Protein AF-A0A1F9N4N5-F1 (afdb_monomer)

Sequence (182 aa):
MRRTAIFFVIGTLPFFGCEGPTTDIVVPLGIINWYPSGGAICVPRETGVWLTFSEPVVVETLTESSANLSGGVDAVAVAREYDDETATLWLQPTDVLRFGTGYTITLSAGIAALSGGELTTSVTSEFQTLPQSGCALGLICRVDADCDPRICSVTGVCVEECAVPEDCPPGQVCLSDACVDG

pLDDT: mean 81.58, std 17.08, range [41.53, 98.5]

Radius of gyration: 31.76 Å; Cα contacts (8 Å, |Δi|>4): 354; chains: 1; bounding box: 64×22×129 Å

Structure (mmCIF, N/CA/C/O backbone):
data_AF-A0A1F9N4N5-F1
#
_entry.id   AF-A0A1F9N4N5-F1
#
loop_
_atom_site.group_PDB
_atom_site.id
_atom_site.type_symbol
_atom_site.label_atom_id
_atom_site.label_alt_id
_atom_site.label_comp_id
_atom_site.label_asym_id
_atom_site.label_entity_id
_atom_site.label_seq_id
_atom_site.pdbx_PDB_ins_code
_atom_site.Cartn_x
_atom_site.Cartn_y
_atom_site.Cartn_z
_atom_site.occupancy
_atom_site.B_iso_or_equiv
_atom_site.auth_seq_id
_atom_site.auth_comp_id
_atom_site.auth_asym_id
_atom_site.auth_atom_id
_atom_site.pdbx_PDB_model_num
ATOM 1 N N . MET A 1 1 ? 34.156 -11.760 -92.135 1.00 41.53 1 MET A N 1
ATOM 2 C CA . MET A 1 1 ? 34.784 -10.617 -91.439 1.00 41.53 1 MET A CA 1
ATOM 3 C C . MET A 1 1 ? 33.788 -9.999 -90.461 1.00 41.53 1 MET A C 1
ATOM 5 O O . MET A 1 1 ? 32.819 -9.403 -90.886 1.00 41.53 1 MET A O 1
ATOM 9 N N . ARG A 1 2 ? 34.043 -10.221 -89.164 1.00 42.41 2 ARG A N 1
ATOM 10 C CA . ARG A 1 2 ? 33.999 -9.242 -88.059 1.00 42.41 2 ARG A CA 1
ATOM 11 C C . ARG A 1 2 ? 32.691 -8.452 -87.783 1.00 42.41 2 ARG A C 1
ATOM 13 O O . ARG A 1 2 ? 32.471 -7.420 -88.390 1.00 42.41 2 ARG A O 1
ATOM 20 N N . ARG A 1 3 ? 31.961 -8.938 -86.756 1.00 42.72 3 ARG A N 1
ATOM 21 C CA . ARG A 1 3 ? 31.366 -8.255 -85.566 1.00 42.72 3 ARG A CA 1
ATOM 22 C C . ARG A 1 3 ? 30.531 -6.981 -85.828 1.00 42.72 3 ARG A C 1
ATOM 24 O O . ARG A 1 3 ? 30.988 -6.057 -86.475 1.00 42.72 3 ARG A O 1
ATOM 31 N N . THR A 1 4 ? 29.346 -6.821 -85.235 1.00 42.22 4 THR A N 1
ATOM 32 C CA . THR A 1 4 ? 29.244 -6.340 -83.841 1.00 42.22 4 THR A CA 1
ATOM 33 C C . THR A 1 4 ? 27.871 -6.676 -83.248 1.00 42.22 4 THR A C 1
ATOM 35 O O . THR A 1 4 ? 26.854 -6.174 -83.710 1.00 42.22 4 THR A O 1
ATOM 38 N N . ALA A 1 5 ? 27.854 -7.527 -82.220 1.00 53.34 5 ALA A N 1
ATOM 39 C CA . ALA A 1 5 ? 26.702 -7.729 -81.349 1.00 53.34 5 ALA A CA 1
ATOM 40 C C . ALA A 1 5 ? 26.735 -6.655 -80.252 1.00 53.34 5 ALA A C 1
ATOM 42 O O . ALA A 1 5 ? 27.742 -6.520 -79.554 1.00 53.34 5 ALA A O 1
ATOM 43 N N . ILE A 1 6 ? 25.658 -5.882 -80.134 1.00 56.84 6 ILE A N 1
ATOM 44 C CA . ILE A 1 6 ? 25.464 -4.884 -79.080 1.00 56.84 6 ILE A CA 1
ATOM 45 C C . ILE A 1 6 ? 25.026 -5.642 -77.823 1.00 56.84 6 ILE A C 1
ATOM 47 O O . ILE A 1 6 ? 23.894 -6.107 -77.731 1.00 56.84 6 ILE A O 1
ATOM 51 N N . PHE A 1 7 ? 25.949 -5.812 -76.878 1.00 45.12 7 PHE A N 1
ATOM 52 C CA . PHE A 1 7 ? 25.645 -6.305 -75.538 1.00 45.12 7 PHE A CA 1
ATOM 53 C C . PHE A 1 7 ? 25.102 -5.143 -74.701 1.00 45.12 7 PHE A C 1
ATOM 55 O O . PHE A 1 7 ? 25.841 -4.221 -74.357 1.00 45.12 7 PHE A O 1
ATOM 62 N N . PHE A 1 8 ? 23.813 -5.192 -74.368 1.00 48.62 8 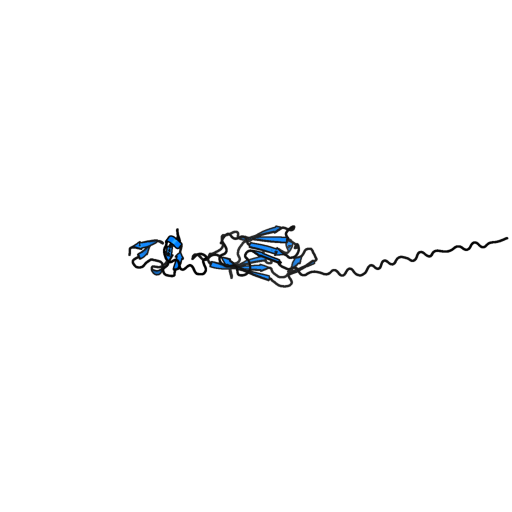PHE A N 1
ATOM 63 C CA . PHE A 1 8 ? 23.238 -4.377 -73.302 1.00 48.62 8 PHE A CA 1
ATOM 64 C C . PHE A 1 8 ? 23.740 -4.926 -71.963 1.00 48.62 8 PHE A C 1
ATOM 66 O O . PHE A 1 8 ? 23.284 -5.965 -71.491 1.00 48.62 8 PHE A O 1
ATOM 73 N N . VAL A 1 9 ? 24.713 -4.243 -71.363 1.00 52.03 9 VAL A N 1
ATOM 74 C CA . VAL A 1 9 ? 25.104 -4.480 -69.972 1.00 52.03 9 VAL A CA 1
ATOM 75 C C . VAL A 1 9 ? 24.050 -3.801 -69.100 1.00 52.03 9 VAL A C 1
ATOM 77 O O . VAL A 1 9 ? 24.081 -2.589 -68.904 1.00 52.03 9 VAL A O 1
ATOM 80 N N . ILE A 1 10 ? 23.073 -4.576 -68.625 1.00 59.28 10 ILE A N 1
ATOM 81 C CA . ILE A 1 10 ? 22.135 -4.135 -67.589 1.00 59.28 10 ILE A CA 1
ATOM 82 C C . ILE A 1 10 ? 22.942 -4.064 -66.291 1.00 59.28 10 ILE A C 1
ATOM 84 O O . ILE A 1 10 ? 23.237 -5.086 -65.674 1.00 59.28 10 ILE A O 1
ATOM 88 N N . GLY A 1 11 ? 23.377 -2.858 -65.928 1.00 52.97 11 GLY A N 1
ATOM 89 C CA . GLY A 1 11 ? 24.070 -2.603 -64.673 1.00 52.97 11 GLY A CA 1
ATOM 90 C C . GLY A 1 11 ? 23.144 -2.898 -63.498 1.00 52.97 11 GLY A C 1
ATOM 91 O O . GLY A 1 11 ? 22.139 -2.217 -63.306 1.00 52.97 11 GLY A O 1
ATOM 92 N N . THR A 1 12 ? 23.480 -3.914 -62.710 1.00 62.25 12 THR A N 1
ATOM 93 C CA . THR A 1 12 ? 22.871 -4.162 -61.404 1.00 62.25 12 THR A CA 1
ATOM 94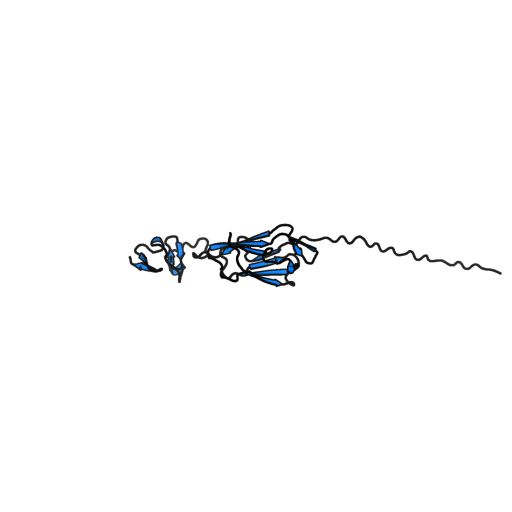 C C . THR A 1 12 ? 23.321 -3.056 -60.457 1.00 62.25 12 THR A C 1
ATOM 96 O O . THR A 1 12 ? 24.418 -3.114 -59.900 1.00 62.25 12 THR A O 1
ATOM 99 N N . LEU A 1 13 ? 22.498 -2.017 -60.317 1.00 57.94 13 LEU A N 1
ATOM 100 C CA . LEU A 1 13 ? 22.658 -1.039 -59.248 1.00 57.94 13 LEU A CA 1
ATOM 101 C C . LEU A 1 13 ? 22.563 -1.795 -57.913 1.00 57.94 13 LEU A C 1
ATOM 103 O O . LEU A 1 13 ? 21.585 -2.523 -57.717 1.00 57.94 13 LEU A O 1
ATOM 107 N N . PRO A 1 14 ? 23.548 -1.676 -57.006 1.00 57.88 14 PRO A N 1
ATOM 108 C CA . PRO A 1 14 ? 23.389 -2.202 -55.663 1.00 57.88 14 PRO A CA 1
ATOM 109 C C . PRO A 1 14 ? 22.196 -1.476 -55.044 1.00 57.88 14 PRO A C 1
ATOM 111 O O . PRO A 1 14 ? 22.194 -0.249 -54.935 1.00 57.88 14 PRO A O 1
ATOM 114 N N . PHE A 1 15 ? 21.156 -2.235 -54.699 1.00 56.62 15 PHE A N 1
ATOM 115 C CA . PHE A 1 15 ? 20.075 -1.753 -53.858 1.00 56.62 15 PHE A CA 1
ATOM 116 C C . PHE A 1 15 ? 20.701 -1.401 -52.508 1.00 56.62 15 PHE A C 1
ATOM 118 O O . PHE A 1 15 ? 20.850 -2.255 -51.640 1.00 56.62 15 PHE A O 1
ATOM 125 N N . PHE A 1 16 ? 21.124 -0.147 -52.354 1.00 62.03 16 PHE A N 1
ATOM 126 C CA . PHE A 1 16 ? 21.305 0.453 -51.045 1.00 62.03 16 PHE A CA 1
ATOM 127 C C . PHE A 1 16 ? 19.911 0.494 -50.428 1.00 62.03 16 PHE A C 1
ATOM 129 O O . PHE A 1 16 ? 19.121 1.398 -50.705 1.00 62.03 16 PHE A O 1
ATOM 136 N N . GLY A 1 17 ? 19.578 -0.558 -49.678 1.00 61.53 17 GLY A N 1
ATOM 137 C CA . GLY A 1 17 ? 18.446 -0.539 -48.773 1.00 61.53 17 GLY A CA 1
ATOM 138 C C . GLY A 1 17 ? 18.576 0.715 -47.923 1.00 61.53 17 GLY A C 1
ATOM 139 O O . GLY A 1 17 ? 19.618 0.965 -47.321 1.00 61.53 17 GLY A O 1
ATOM 140 N N . CYS A 1 18 ? 17.552 1.558 -47.948 1.00 62.78 18 CYS A N 1
ATOM 141 C CA . CYS A 1 18 ? 17.453 2.661 -47.015 1.00 62.78 18 CYS A CA 1
ATOM 142 C C . CYS A 1 18 ? 17.078 2.046 -45.660 1.00 62.78 18 CYS A C 1
ATOM 144 O O . CYS A 1 18 ? 15.907 1.991 -45.300 1.00 62.78 18 CYS A O 1
ATOM 146 N N . GLU A 1 19 ? 18.059 1.493 -44.949 1.00 64.81 19 GLU A N 1
ATOM 147 C CA . GLU A 1 19 ? 17.926 1.187 -43.527 1.00 64.81 19 GLU A CA 1
ATOM 148 C C . GLU A 1 19 ? 17.982 2.535 -42.806 1.00 64.81 19 GLU A C 1
ATOM 150 O O . GLU A 1 19 ? 19.046 3.059 -42.477 1.00 64.81 19 GLU A O 1
ATOM 155 N N . GLY A 1 20 ? 16.818 3.176 -42.684 1.00 67.12 20 GLY A N 1
ATOM 156 C CA . GLY A 1 20 ? 16.677 4.348 -41.831 1.00 67.12 20 GLY A CA 1
ATOM 157 C C . GLY A 1 20 ? 17.040 3.975 -40.389 1.00 67.12 20 GLY A C 1
ATOM 158 O O . GLY A 1 20 ? 16.810 2.831 -39.991 1.00 67.12 20 GLY A O 1
ATOM 159 N N . PRO A 1 21 ? 17.602 4.901 -39.594 1.00 67.44 21 PRO A N 1
ATOM 160 C CA . PRO A 1 21 ? 17.869 4.632 -38.190 1.00 67.44 21 PRO A CA 1
ATOM 161 C C . PRO A 1 21 ? 16.550 4.267 -37.501 1.00 67.44 21 PRO A C 1
ATOM 163 O O . PRO A 1 21 ? 15.622 5.076 -37.449 1.00 67.44 21 PRO A O 1
ATOM 166 N N . THR A 1 22 ? 16.449 3.041 -36.994 1.00 61.50 22 THR A N 1
ATOM 167 C CA . THR A 1 22 ? 15.396 2.656 -36.055 1.00 61.50 22 THR A CA 1
ATOM 168 C C . THR A 1 22 ? 15.706 3.357 -34.742 1.00 61.50 22 THR A C 1
ATOM 170 O O . THR A 1 22 ? 16.480 2.852 -33.932 1.00 61.50 22 THR A O 1
ATOM 173 N N . THR A 1 23 ? 15.192 4.574 -34.573 1.00 67.94 23 THR A N 1
ATOM 174 C CA . THR A 1 23 ? 15.270 5.273 -33.293 1.00 67.94 23 THR A CA 1
ATOM 175 C C . THR A 1 23 ? 14.500 4.446 -32.275 1.00 67.94 23 THR A C 1
ATOM 177 O O . THR A 1 23 ? 13.283 4.306 -32.386 1.00 67.94 23 THR A O 1
ATOM 180 N N . ASP A 1 24 ? 15.225 3.873 -31.324 1.00 75.25 24 ASP A N 1
ATOM 181 C CA . ASP A 1 24 ? 14.656 3.154 -30.196 1.00 75.25 24 ASP A CA 1
ATOM 182 C C . ASP A 1 24 ? 13.983 4.177 -29.272 1.00 75.25 24 ASP A C 1
ATOM 184 O O . ASP A 1 24 ? 14.650 4.981 -28.614 1.00 75.25 24 ASP A O 1
ATOM 188 N N . ILE A 1 25 ? 12.653 4.260 -29.339 1.00 82.75 25 ILE A N 1
ATOM 189 C CA . ILE A 1 25 ? 11.883 5.151 -28.473 1.00 82.75 25 ILE A CA 1
ATOM 190 C C . ILE A 1 25 ? 11.661 4.411 -27.163 1.00 82.75 25 ILE A C 1
ATOM 192 O O . ILE A 1 25 ? 10.768 3.575 -27.057 1.00 82.75 25 ILE A O 1
ATOM 196 N N . VAL A 1 26 ? 12.460 4.766 -26.162 1.00 87.31 26 VAL A N 1
ATOM 197 C CA . VAL A 1 26 ? 12.287 4.278 -24.796 1.00 87.31 26 VAL A CA 1
ATOM 198 C C . VAL A 1 26 ? 11.079 4.976 -24.171 1.00 87.31 26 VAL A C 1
ATOM 200 O O . VAL A 1 26 ? 11.081 6.195 -23.973 1.00 87.31 26 VAL A O 1
ATOM 203 N N . VAL A 1 27 ? 10.033 4.205 -23.881 1.00 91.44 27 VAL A N 1
ATOM 204 C CA . VAL A 1 27 ? 8.836 4.685 -23.182 1.00 91.44 27 VAL A CA 1
ATOM 205 C C . VAL A 1 27 ? 9.113 4.670 -21.673 1.00 91.44 27 VAL A C 1
ATOM 207 O O . VAL A 1 27 ? 9.640 3.682 -21.171 1.00 91.44 27 VAL A O 1
ATOM 210 N N . PRO A 1 28 ? 8.819 5.749 -20.922 1.00 93.56 28 PRO A N 1
ATOM 211 C CA . PRO A 1 28 ? 8.953 5.726 -19.469 1.00 93.56 28 PRO A CA 1
ATOM 212 C C . PRO A 1 28 ? 7.996 4.714 -18.839 1.00 93.56 28 PRO A C 1
ATOM 214 O O . PRO A 1 28 ? 6.815 4.679 -19.192 1.00 93.56 28 PRO A O 1
ATOM 217 N N . LEU A 1 29 ? 8.481 3.965 -17.849 1.00 97.50 29 LEU A N 1
ATOM 218 C CA . LEU A 1 29 ? 7.625 3.076 -17.076 1.00 97.50 29 LEU A CA 1
ATOM 219 C C . LEU A 1 29 ? 6.645 3.920 -16.257 1.00 97.50 29 LEU A C 1
ATOM 221 O O . LEU A 1 29 ? 7.022 4.915 -15.635 1.00 97.50 29 LEU A O 1
ATOM 225 N N . GLY A 1 30 ? 5.382 3.519 -16.250 1.00 97.06 30 GLY A N 1
ATOM 226 C CA . GLY A 1 30 ? 4.333 4.133 -15.453 1.00 97.06 30 GLY A CA 1
ATOM 227 C C . GLY A 1 30 ? 3.543 3.090 -14.683 1.00 97.06 30 GLY A C 1
ATOM 228 O O . GLY A 1 30 ? 3.727 1.887 -14.860 1.00 97.06 30 GLY A O 1
ATOM 229 N N . ILE A 1 31 ? 2.629 3.563 -13.838 1.00 97.75 31 ILE A N 1
ATOM 230 C CA . ILE A 1 31 ? 1.677 2.709 -13.127 1.00 97.75 31 ILE A CA 1
ATOM 231 C C . ILE A 1 31 ? 0.275 3.064 -13.598 1.00 97.75 31 ILE A C 1
ATOM 233 O O . ILE A 1 31 ? -0.103 4.236 -13.583 1.00 97.75 31 ILE A O 1
ATOM 237 N N . ILE A 1 32 ? -0.483 2.061 -14.030 1.00 96.62 32 ILE A N 1
ATOM 238 C CA . ILE A 1 32 ? -1.804 2.256 -14.640 1.00 96.62 32 ILE A CA 1
ATOM 239 C C . 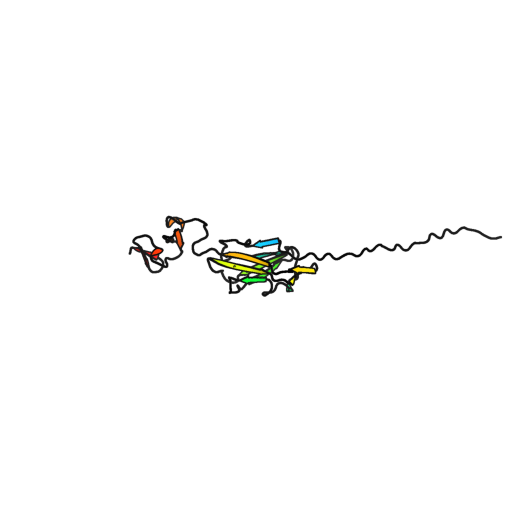ILE A 1 32 ? -2.949 1.967 -13.673 1.00 96.62 32 ILE A C 1
ATOM 241 O O . ILE A 1 32 ? -4.036 2.517 -13.841 1.00 96.62 32 ILE A O 1
ATOM 245 N N . ASN A 1 33 ? -2.721 1.130 -12.659 1.00 94.56 33 ASN A N 1
ATOM 246 C CA . ASN A 1 33 ? -3.730 0.818 -11.656 1.00 94.56 33 ASN A CA 1
ATOM 247 C C . ASN A 1 33 ? -3.103 0.421 -10.317 1.00 94.56 33 ASN A C 1
ATOM 249 O O . ASN A 1 33 ? -1.990 -0.099 -10.286 1.00 94.56 33 ASN A O 1
ATOM 253 N N . TRP A 1 34 ? -3.830 0.672 -9.230 1.00 95.88 34 TRP A N 1
ATOM 254 C CA . TRP A 1 34 ? -3.452 0.316 -7.865 1.00 95.88 34 TRP A CA 1
ATOM 255 C C . TRP A 1 34 ? -4.692 -0.132 -7.102 1.00 95.88 34 TRP A C 1
ATOM 257 O O . TRP A 1 34 ? -5.783 0.417 -7.276 1.00 95.88 34 TRP A O 1
ATOM 267 N N . TYR A 1 35 ? -4.490 -1.066 -6.187 1.00 93.50 35 TYR A N 1
ATOM 268 C CA . TYR A 1 35 ? -5.445 -1.428 -5.163 1.00 93.50 35 TYR A CA 1
ATOM 269 C C . TYR A 1 35 ? -4.729 -1.565 -3.811 1.00 93.50 35 TYR A C 1
ATOM 271 O O . TYR A 1 35 ? -3.707 -2.249 -3.737 1.00 93.50 35 TYR A O 1
ATOM 279 N N . PRO A 1 36 ? -5.264 -0.982 -2.728 1.00 95.38 36 PRO A N 1
ATOM 280 C CA . PRO A 1 36 ? -6.405 -0.067 -2.701 1.00 95.38 36 PRO A CA 1
ATOM 281 C C . PRO A 1 36 ? -6.186 1.183 -3.567 1.00 95.38 36 PRO A C 1
ATOM 283 O O . PRO A 1 36 ? -5.051 1.580 -3.835 1.00 95.38 36 PRO A O 1
ATOM 286 N N . SER A 1 37 ? -7.277 1.790 -4.040 1.00 90.25 37 SER A N 1
ATOM 287 C CA . SER A 1 37 ? -7.185 3.028 -4.819 1.00 90.25 37 SER A CA 1
ATOM 288 C C . SER A 1 37 ? -6.571 4.146 -3.974 1.00 90.25 37 SER A C 1
ATOM 290 O O . SER A 1 37 ? -6.829 4.214 -2.773 1.00 90.25 37 SER A O 1
ATOM 292 N N . GLY A 1 38 ? -5.819 5.058 -4.593 1.00 91.56 38 GLY A N 1
ATOM 293 C CA . GLY A 1 38 ? -5.225 6.190 -3.878 1.00 91.56 38 GLY A CA 1
ATOM 294 C C . GLY A 1 38 ? -6.270 7.019 -3.121 1.00 91.56 38 GLY A C 1
ATOM 295 O O . GLY A 1 38 ? -7.295 7.407 -3.680 1.00 91.56 38 GLY A O 1
ATOM 296 N N . GLY A 1 39 ? -6.015 7.262 -1.837 1.00 87.12 39 GLY A N 1
ATOM 297 C CA . GLY A 1 39 ? -6.920 7.935 -0.909 1.00 87.12 39 GLY A CA 1
ATOM 298 C C . GLY A 1 39 ? -8.084 7.073 -0.411 1.00 87.12 39 GLY A C 1
ATOM 299 O O . GLY A 1 39 ? -8.994 7.610 0.220 1.00 87.12 39 GLY A O 1
ATOM 300 N N . ALA A 1 40 ? -8.099 5.762 -0.689 1.00 83.69 40 ALA A N 1
ATOM 301 C CA . ALA A 1 40 ? -9.141 4.876 -0.182 1.00 83.69 40 ALA A CA 1
ATOM 302 C C . ALA A 1 40 ? -9.164 4.919 1.345 1.00 83.69 40 ALA A C 1
ATOM 304 O O . ALA A 1 40 ? -8.146 4.733 2.003 1.00 83.69 40 ALA A O 1
ATOM 305 N N . ILE A 1 41 ? -10.346 5.121 1.905 1.00 87.31 41 ILE A N 1
ATOM 306 C CA . ILE A 1 41 ? -10.591 4.946 3.331 1.00 87.31 41 ILE A CA 1
ATOM 307 C C . ILE A 1 41 ? -11.280 3.611 3.546 1.00 87.31 41 ILE A C 1
ATOM 309 O O . ILE A 1 41 ? -11.857 3.035 2.621 1.00 87.31 41 ILE A O 1
ATOM 313 N N . CYS A 1 42 ? -11.296 3.159 4.793 1.00 83.50 42 CYS A N 1
ATOM 314 C CA . CYS A 1 42 ? -12.129 2.035 5.180 1.00 83.50 42 CYS A CA 1
ATOM 315 C C . CYS A 1 42 ? -11.778 0.702 4.535 1.00 83.50 42 CYS A C 1
ATOM 317 O O . CYS A 1 42 ? -12.621 -0.174 4.341 1.00 83.50 42 CYS A O 1
ATOM 319 N N . VAL A 1 43 ? -10.492 0.541 4.260 1.00 86.81 43 VAL A N 1
ATOM 320 C CA . VAL A 1 43 ? -9.959 -0.670 3.667 1.00 86.81 43 VAL A CA 1
ATOM 321 C C . VAL A 1 43 ? -9.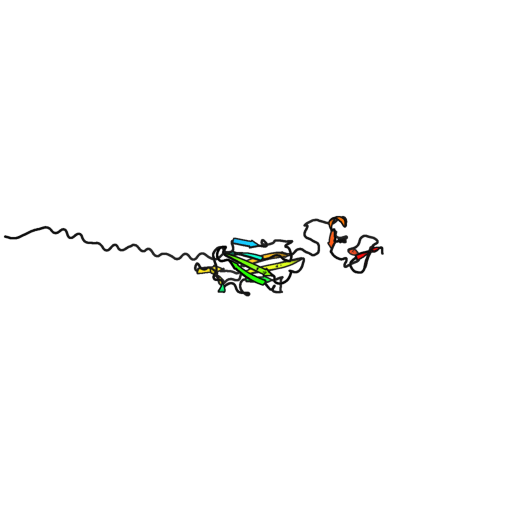880 -1.786 4.721 1.00 86.81 43 VAL A C 1
ATOM 323 O O . VAL A 1 43 ? -9.425 -1.522 5.840 1.00 86.81 43 VAL A O 1
ATOM 326 N N . PRO A 1 44 ? -10.288 -3.032 4.405 1.00 87.12 44 PRO A N 1
ATOM 327 C CA . PRO A 1 44 ? -10.102 -4.187 5.281 1.00 87.12 44 PRO A CA 1
ATOM 328 C C . PRO A 1 44 ? -8.654 -4.349 5.758 1.00 87.12 44 PRO A C 1
ATOM 330 O O . PRO A 1 44 ? -7.707 -4.114 5.013 1.00 87.12 44 PRO A O 1
ATOM 333 N N . ARG A 1 45 ? -8.459 -4.797 6.999 1.00 93.75 45 ARG A N 1
ATOM 334 C CA . ARG A 1 45 ? -7.115 -4.962 7.584 1.00 93.75 45 ARG A CA 1
ATOM 335 C C . ARG A 1 45 ? -6.322 -6.133 7.000 1.00 93.75 45 ARG A C 1
ATOM 337 O O . ARG A 1 45 ? -5.103 -6.142 7.095 1.00 93.75 45 ARG A O 1
ATOM 344 N N . GLU A 1 46 ? -7.015 -7.103 6.414 1.00 90.94 46 GLU A N 1
ATOM 345 C CA . GLU A 1 46 ? -6.421 -8.249 5.712 1.00 90.94 46 GLU A CA 1
ATOM 346 C C . GLU A 1 46 ? -6.238 -7.973 4.213 1.00 90.94 46 GLU A C 1
ATOM 348 O O . GLU A 1 46 ? -5.993 -8.890 3.432 1.00 90.94 46 GLU A O 1
ATOM 353 N N . THR A 1 47 ? -6.392 -6.713 3.786 1.00 85.31 47 THR A N 1
ATOM 354 C CA . THR A 1 47 ? -6.263 -6.354 2.375 1.00 85.31 47 THR A CA 1
ATOM 355 C C . THR A 1 47 ? -4.886 -6.739 1.841 1.00 85.31 47 THR A C 1
ATOM 357 O O . THR A 1 47 ? -3.852 -6.388 2.410 1.00 85.31 47 THR A O 1
ATOM 360 N N . GLY A 1 48 ? -4.882 -7.417 0.698 1.00 90.31 48 GLY A N 1
ATOM 361 C CA . GLY A 1 48 ? -3.723 -7.420 -0.180 1.00 90.31 48 GLY A CA 1
ATOM 362 C C . GLY A 1 48 ? -3.592 -6.061 -0.863 1.00 90.31 48 GLY A C 1
ATOM 363 O O . GLY A 1 48 ? -4.593 -5.370 -1.094 1.00 90.31 48 GLY A O 1
ATOM 364 N N . VAL A 1 49 ? -2.359 -5.684 -1.180 1.00 97.38 49 VAL A N 1
ATOM 365 C CA . VAL A 1 49 ? -2.044 -4.541 -2.034 1.00 97.38 49 VAL A CA 1
ATOM 366 C C . VAL A 1 49 ? -1.578 -5.077 -3.380 1.00 97.38 49 VAL A C 1
ATOM 368 O O . VAL A 1 49 ? -0.806 -6.032 -3.429 1.00 97.38 49 VAL A O 1
ATOM 371 N N . TRP A 1 50 ? -2.007 -4.460 -4.473 1.00 97.56 50 TRP A N 1
ATOM 372 C CA . TRP A 1 50 ? -1.451 -4.747 -5.789 1.00 97.56 50 TRP A CA 1
ATOM 373 C C . TRP A 1 50 ? -1.434 -3.515 -6.680 1.00 97.56 50 TRP A C 1
ATOM 375 O O . TRP A 1 50 ? -2.149 -2.539 -6.450 1.00 97.56 50 TRP A O 1
ATOM 385 N N . LEU A 1 51 ? -0.593 -3.553 -7.703 1.00 98.25 51 LEU A N 1
ATOM 386 C CA . LEU A 1 51 ? -0.484 -2.502 -8.704 1.00 98.25 51 LEU A CA 1
ATOM 387 C C . LEU A 1 51 ? -0.070 -3.079 -10.048 1.00 98.25 51 LEU A C 1
ATOM 389 O O . LEU A 1 51 ? 0.601 -4.107 -10.108 1.00 98.25 51 LEU A O 1
ATOM 393 N N . THR A 1 52 ? -0.445 -2.387 -11.115 1.00 98.19 52 THR A N 1
ATOM 394 C CA . THR A 1 52 ? -0.153 -2.795 -12.487 1.00 98.19 52 THR A CA 1
ATOM 395 C C . THR A 1 52 ? 0.724 -1.750 -13.153 1.00 98.19 52 THR A C 1
ATOM 397 O O . THR A 1 52 ? 0.360 -0.570 -13.222 1.00 98.19 52 THR A O 1
ATOM 400 N N . PHE A 1 53 ? 1.877 -2.1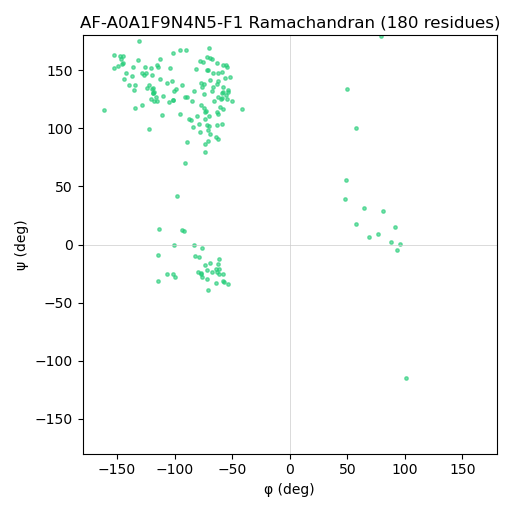85 -13.648 1.00 98.38 53 PHE A N 1
ATOM 401 C CA . PHE A 1 53 ? 2.781 -1.353 -14.433 1.00 98.38 53 PHE A CA 1
ATOM 402 C C . PHE A 1 53 ? 2.246 -1.162 -15.860 1.00 98.38 53 PHE A C 1
ATOM 404 O O . PHE A 1 53 ? 1.460 -1.964 -16.358 1.00 98.38 53 PHE A O 1
ATOM 411 N N . SER A 1 54 ? 2.664 -0.094 -16.541 1.00 97.75 54 SER A N 1
ATOM 412 C CA . SER A 1 54 ? 2.313 0.135 -17.951 1.00 97.75 54 SER A CA 1
ATOM 413 C C . SER A 1 54 ? 2.949 -0.884 -18.897 1.00 97.75 54 SER A C 1
ATOM 415 O O . SER A 1 54 ? 2.452 -1.078 -20.004 1.00 97.75 54 SER A O 1
ATOM 417 N N . GLU A 1 55 ? 4.051 -1.500 -18.469 1.00 96.12 55 GLU A N 1
ATOM 418 C CA . GLU A 1 55 ? 4.851 -2.466 -19.216 1.00 96.12 55 GLU A CA 1
ATOM 419 C C . GLU A 1 55 ? 5.432 -3.515 -18.249 1.00 96.12 55 GLU A C 1
ATOM 421 O O . GLU A 1 55 ? 5.610 -3.212 -17.064 1.00 96.12 55 GLU A O 1
ATOM 426 N N . PRO A 1 56 ? 5.758 -4.731 -18.725 1.00 97.31 56 PRO A N 1
ATOM 427 C CA . PRO A 1 56 ? 6.476 -5.724 -17.930 1.00 97.31 56 PRO A CA 1
ATOM 428 C C . PRO A 1 56 ? 7.818 -5.194 -17.405 1.00 97.31 56 PRO A C 1
ATOM 430 O O . PRO A 1 56 ? 8.527 -4.471 -18.113 1.00 97.31 56 PRO A O 1
ATOM 433 N N . VAL A 1 57 ? 8.190 -5.575 -16.182 1.00 97.88 57 VAL A N 1
ATOM 434 C CA . VAL A 1 57 ? 9.372 -5.043 -15.481 1.00 97.88 57 VAL A CA 1
ATOM 435 C C . VAL A 1 57 ? 10.468 -6.085 -15.289 1.00 97.88 57 VAL A C 1
ATOM 437 O O . VAL A 1 57 ? 10.231 -7.288 -15.323 1.00 97.88 57 VAL A O 1
ATOM 440 N N . VAL A 1 58 ? 11.691 -5.610 -15.063 1.00 98.00 58 VAL A N 1
ATOM 441 C CA . VAL A 1 58 ? 12.824 -6.437 -14.641 1.00 98.00 58 VAL A CA 1
ATOM 442 C C . VAL A 1 58 ? 12.610 -6.816 -13.173 1.00 98.00 58 VAL A C 1
ATOM 444 O O . VAL A 1 58 ? 12.744 -5.965 -12.288 1.00 98.00 58 VAL A O 1
ATOM 447 N N . VAL A 1 59 ? 12.276 -8.078 -12.900 1.00 96.94 59 VAL A N 1
ATOM 448 C CA . VAL A 1 59 ? 11.881 -8.565 -11.561 1.00 96.94 59 VAL A CA 1
ATOM 449 C C . VAL A 1 59 ? 12.955 -8.307 -10.501 1.00 96.94 59 VAL A C 1
ATOM 451 O O . VAL A 1 59 ? 12.637 -7.992 -9.356 1.00 96.94 59 VAL A O 1
ATOM 454 N N . GLU A 1 60 ? 14.233 -8.339 -10.873 1.00 96.94 60 GLU A N 1
ATOM 455 C CA . GLU A 1 60 ? 15.363 -8.052 -9.983 1.00 96.94 60 GLU A CA 1
ATOM 456 C C . GLU A 1 60 ? 15.371 -6.607 -9.465 1.00 96.94 60 GLU A C 1
ATOM 458 O O . GLU A 1 60 ? 15.976 -6.325 -8.429 1.00 96.94 60 GLU A O 1
ATOM 463 N N . THR A 1 61 ? 14.690 -5.689 -10.158 1.00 97.19 61 THR A N 1
ATOM 464 C CA . THR A 1 61 ? 14.517 -4.304 -9.699 1.00 97.19 61 THR A CA 1
ATOM 465 C C . THR A 1 61 ? 13.379 -4.150 -8.692 1.00 97.19 61 THR A C 1
ATOM 467 O O . THR A 1 61 ? 13.294 -3.105 -8.057 1.00 97.19 61 THR A O 1
ATOM 470 N N . LEU A 1 62 ? 12.551 -5.183 -8.475 1.00 97.31 62 LEU A N 1
ATOM 471 C CA . LEU A 1 62 ? 11.456 -5.204 -7.499 1.00 97.31 62 LEU A CA 1
ATOM 472 C C . LEU A 1 62 ? 11.914 -5.745 -6.135 1.00 97.31 62 LEU A C 1
ATOM 474 O O . LEU A 1 62 ? 11.485 -6.798 -5.666 1.00 97.31 62 LEU A O 1
ATOM 478 N N . THR A 1 63 ? 12.728 -4.967 -5.437 1.00 96.38 63 THR A N 1
ATOM 479 C CA . THR A 1 63 ? 13.271 -5.250 -4.095 1.00 96.38 63 THR A CA 1
ATOM 480 C C . THR A 1 63 ? 12.459 -4.627 -2.947 1.00 96.38 63 THR A C 1
ATOM 482 O O . THR A 1 63 ? 11.652 -3.718 -3.151 1.00 96.38 63 THR A O 1
ATOM 485 N N . GLU A 1 64 ? 12.712 -5.042 -1.701 1.00 94.25 64 GLU A N 1
ATOM 486 C CA . GLU A 1 64 ? 12.115 -4.419 -0.501 1.00 94.25 64 GLU A CA 1
ATOM 487 C C . GLU A 1 64 ? 12.327 -2.902 -0.428 1.00 94.25 64 GLU A C 1
ATOM 489 O O . GLU A 1 64 ? 11.447 -2.174 0.016 1.00 94.25 64 GLU A O 1
ATOM 494 N N . SER A 1 65 ? 13.465 -2.399 -0.908 1.00 94.56 65 SER A N 1
ATOM 495 C CA . SER A 1 65 ? 13.750 -0.963 -0.914 1.00 94.56 65 SER A CA 1
ATOM 496 C C . SER A 1 65 ? 13.025 -0.197 -2.022 1.00 94.56 65 SER A C 1
ATOM 498 O O . SER A 1 65 ? 12.812 1.005 -1.877 1.00 94.56 65 SER A O 1
ATOM 500 N N . SER A 1 66 ? 12.660 -0.863 -3.118 1.00 96.75 66 SER A N 1
ATOM 501 C CA . SER A 1 66 ? 12.091 -0.219 -4.308 1.00 96.75 66 SER A CA 1
ATOM 502 C C . SER A 1 66 ? 10.579 -0.305 -4.394 1.00 96.75 66 SER A C 1
ATOM 504 O O . SER A 1 66 ? 9.977 0.600 -4.947 1.00 96.75 66 SER A O 1
ATOM 506 N N . ALA A 1 67 ? 9.948 -1.323 -3.814 1.00 97.38 67 ALA A N 1
ATOM 507 C CA . ALA A 1 67 ? 8.505 -1.335 -3.597 1.00 97.38 67 ALA A CA 1
ATOM 508 C C . ALA A 1 67 ? 8.239 -1.658 -2.132 1.00 97.38 67 ALA A C 1
ATOM 510 O O . ALA A 1 67 ? 8.668 -2.700 -1.661 1.00 97.38 67 ALA A O 1
ATOM 511 N N . ASN A 1 68 ? 7.580 -0.797 -1.374 1.00 96.38 68 ASN A N 1
ATOM 512 C CA . ASN A 1 68 ? 7.331 -1.061 0.043 1.00 96.38 68 ASN A CA 1
ATOM 513 C C . ASN A 1 68 ? 5.985 -0.517 0.498 1.00 96.38 68 ASN A C 1
ATOM 515 O O . ASN A 1 68 ? 5.384 0.328 -0.162 1.00 96.38 68 ASN A O 1
ATOM 519 N N . LEU A 1 69 ? 5.534 -1.036 1.635 1.00 98.00 69 LEU A N 1
ATOM 520 C CA . LEU A 1 69 ? 4.359 -0.584 2.357 1.00 98.00 69 LEU A CA 1
ATOM 521 C C . LEU A 1 69 ? 4.813 -0.089 3.733 1.00 98.00 69 LEU A C 1
ATOM 523 O O . LEU A 1 69 ? 5.541 -0.796 4.432 1.00 98.00 69 LEU A O 1
ATOM 527 N N . SER A 1 70 ? 4.384 1.100 4.143 1.00 97.38 70 SER A N 1
ATOM 528 C CA . SER A 1 70 ? 4.638 1.635 5.484 1.00 97.38 70 SER A CA 1
ATOM 529 C C . SER A 1 70 ? 3.344 2.096 6.140 1.00 97.38 70 SER A C 1
ATOM 531 O O . SER A 1 70 ? 2.428 2.554 5.466 1.00 97.38 70 SER A O 1
ATOM 533 N N . GLY A 1 71 ? 3.256 1.979 7.464 1.00 95.38 71 GLY A N 1
ATOM 534 C CA . GLY A 1 71 ? 2.162 2.528 8.272 1.00 95.38 71 GLY A CA 1
ATOM 535 C C . GLY A 1 71 ? 2.541 3.868 8.902 1.00 95.38 71 GLY A C 1
ATOM 536 O O . GLY A 1 71 ? 2.322 4.052 10.101 1.00 95.38 71 GLY A O 1
ATOM 537 N N . GLY A 1 72 ? 3.217 4.743 8.149 1.00 88.62 72 GLY A N 1
ATOM 538 C CA . GLY A 1 72 ? 3.892 5.939 8.659 1.00 88.62 72 GLY A CA 1
ATOM 539 C C . GLY A 1 72 ? 5.402 5.720 8.785 1.00 88.62 72 GLY A C 1
ATOM 540 O O . GLY A 1 72 ? 6.084 5.542 7.781 1.00 88.62 72 GLY A O 1
ATOM 541 N N . VAL A 1 73 ? 5.931 5.745 10.013 1.00 83.94 73 VAL A N 1
ATOM 542 C CA . VAL A 1 73 ? 7.370 5.520 10.277 1.00 83.94 73 VAL A CA 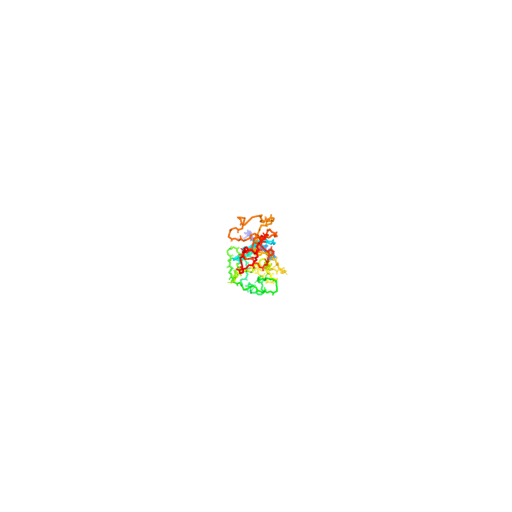1
ATOM 543 C C . VAL A 1 73 ? 7.767 4.042 10.267 1.00 83.94 73 VAL A C 1
ATOM 545 O O . VAL A 1 73 ? 8.927 3.724 10.016 1.00 83.94 73 VAL A O 1
ATOM 548 N N . ASP A 1 74 ? 6.810 3.147 10.518 1.00 92.69 74 ASP A N 1
ATOM 549 C CA . ASP A 1 74 ? 7.046 1.707 10.594 1.00 92.69 74 ASP A CA 1
ATOM 550 C C . ASP A 1 74 ? 6.888 1.069 9.210 1.00 92.69 74 ASP A C 1
ATOM 552 O O . ASP A 1 74 ? 5.844 1.216 8.562 1.00 92.69 74 ASP A O 1
ATOM 556 N N . ALA A 1 75 ? 7.902 0.322 8.772 1.00 95.06 75 ALA A N 1
ATOM 557 C CA . ALA A 1 75 ? 7.788 -0.536 7.599 1.00 95.06 75 ALA A CA 1
ATOM 558 C C . ALA A 1 75 ? 6.851 -1.718 7.891 1.00 95.06 75 ALA A C 1
ATOM 560 O O . ALA A 1 75 ? 6.870 -2.288 8.983 1.00 95.06 75 ALA A O 1
ATOM 561 N N . VAL A 1 76 ? 6.046 -2.099 6.902 1.00 97.31 76 VAL A N 1
ATOM 562 C CA . VAL A 1 76 ? 5.183 -3.281 6.952 1.00 97.31 76 VAL A CA 1
ATOM 563 C C . VAL A 1 76 ? 5.849 -4.391 6.155 1.00 97.31 76 VAL A C 1
ATOM 565 O O . VAL A 1 76 ? 6.161 -4.214 4.977 1.00 97.31 76 VAL A O 1
ATOM 568 N N . ALA A 1 77 ? 6.055 -5.543 6.789 1.00 96.62 77 ALA A N 1
ATOM 569 C CA . ALA A 1 77 ? 6.544 -6.725 6.098 1.00 96.62 77 ALA A CA 1
ATOM 570 C C . ALA A 1 77 ? 5.483 -7.240 5.112 1.00 96.62 77 ALA A C 1
ATOM 572 O O . ALA A 1 77 ? 4.305 -7.376 5.455 1.00 96.62 77 ALA A O 1
ATOM 573 N N . VAL A 1 78 ? 5.907 -7.516 3.878 1.00 97.50 78 VAL A N 1
ATOM 574 C CA . VAL A 1 78 ? 5.034 -7.988 2.800 1.00 97.50 78 VAL A CA 1
ATOM 575 C C . VAL A 1 78 ? 5.673 -9.164 2.068 1.00 97.50 78 VAL A C 1
ATOM 577 O O . VAL A 1 78 ? 6.860 -9.133 1.744 1.00 97.50 78 VAL A O 1
ATOM 580 N N . ALA A 1 79 ? 4.879 -10.188 1.771 1.00 96.62 79 ALA A N 1
ATOM 581 C CA . ALA A 1 79 ? 5.216 -11.181 0.764 1.00 96.62 79 ALA A CA 1
ATOM 582 C C . ALA A 1 79 ? 4.973 -10.582 -0.625 1.00 96.62 79 ALA A C 1
ATOM 584 O O . ALA A 1 79 ? 3.993 -9.863 -0.837 1.00 96.62 79 ALA A O 1
ATOM 585 N N . ARG A 1 80 ? 5.879 -10.857 -1.562 1.00 96.56 80 ARG A N 1
ATOM 586 C CA . ARG A 1 80 ? 5.875 -10.251 -2.890 1.00 96.56 80 ARG A CA 1
ATOM 587 C C . ARG A 1 80 ? 5.739 -11.298 -3.971 1.00 96.56 80 ARG A C 1
ATOM 589 O O . ARG A 1 80 ? 6.477 -12.279 -3.968 1.00 96.56 80 ARG A O 1
ATOM 596 N N . GLU A 1 81 ? 4.854 -11.028 -4.914 1.00 97.50 81 GLU A N 1
ATOM 597 C CA . GLU A 1 81 ? 4.636 -11.867 -6.083 1.00 97.50 81 GLU A CA 1
ATOM 598 C C . GLU A 1 81 ? 4.431 -10.977 -7.307 1.00 97.50 81 GLU A C 1
ATOM 600 O O . GLU A 1 81 ? 3.764 -9.947 -7.223 1.00 97.50 81 GLU A O 1
ATOM 605 N N . TYR A 1 82 ? 5.049 -11.338 -8.427 1.00 98.31 82 TYR A N 1
ATOM 606 C CA . TYR A 1 82 ? 4.934 -10.601 -9.679 1.00 98.31 82 TYR A CA 1
ATOM 607 C C . TYR A 1 82 ? 4.440 -11.529 -10.781 1.00 98.31 82 TYR A C 1
ATOM 609 O O . TYR A 1 82 ? 4.934 -12.648 -10.913 1.00 98.31 82 TYR A O 1
ATOM 617 N N . ASP A 1 83 ? 3.473 -11.046 -11.553 1.00 97.75 83 ASP A N 1
ATOM 618 C CA . ASP A 1 83 ? 2.932 -11.716 -12.728 1.00 97.75 83 ASP A CA 1
ATOM 619 C C . ASP A 1 83 ? 3.348 -10.948 -13.990 1.00 97.75 83 ASP A C 1
ATOM 621 O O . ASP A 1 83 ? 2.887 -9.827 -14.233 1.00 97.75 83 ASP A O 1
ATOM 625 N N . ASP A 1 84 ? 4.216 -11.573 -14.789 1.00 95.00 84 ASP A N 1
ATOM 626 C CA . ASP A 1 84 ? 4.742 -11.031 -16.045 1.00 95.00 84 ASP A CA 1
ATOM 627 C C . ASP A 1 84 ? 3.647 -10.835 -17.109 1.00 95.00 84 ASP A C 1
ATOM 629 O O . ASP A 1 84 ? 3.739 -9.910 -17.919 1.00 95.00 84 ASP A O 1
ATOM 633 N N . GLU A 1 85 ? 2.613 -11.689 -17.134 1.00 95.06 85 GLU A N 1
ATOM 634 C CA . GLU A 1 85 ? 1.57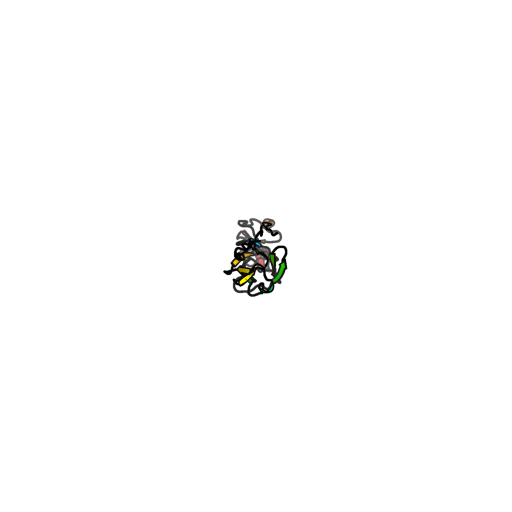0 -11.658 -18.172 1.00 95.06 85 GLU A CA 1
ATOM 635 C C . GLU A 1 85 ? 0.672 -10.431 -18.005 1.00 95.06 85 GLU A C 1
ATOM 637 O O . GLU A 1 85 ? 0.289 -9.778 -18.980 1.00 95.06 85 GLU A O 1
ATOM 642 N N . THR A 1 86 ? 0.370 -10.093 -16.754 1.00 97.06 86 THR A N 1
ATOM 643 C CA . THR A 1 86 ? -0.477 -8.949 -16.406 1.00 97.06 86 THR A CA 1
ATOM 644 C C . THR A 1 86 ? 0.316 -7.724 -15.963 1.00 97.06 86 THR A C 1
ATOM 646 O O . THR A 1 86 ? -0.293 -6.709 -15.630 1.00 97.06 86 THR A O 1
ATOM 649 N N . ALA A 1 87 ? 1.650 -7.803 -15.932 1.00 98.12 87 ALA A N 1
ATOM 650 C CA . ALA A 1 87 ? 2.551 -6.796 -15.374 1.00 98.12 87 ALA A CA 1
ATOM 651 C C . ALA A 1 87 ? 2.126 -6.312 -13.972 1.00 98.12 87 ALA A C 1
ATOM 653 O O . ALA A 1 87 ? 2.209 -5.119 -13.656 1.00 98.12 87 ALA A O 1
ATOM 654 N N . THR A 1 88 ? 1.639 -7.231 -13.134 1.00 98.38 88 THR A N 1
ATOM 655 C CA . THR A 1 88 ? 1.033 -6.911 -11.834 1.00 98.38 88 THR A CA 1
ATOM 656 C C . THR A 1 88 ? 1.911 -7.374 -10.681 1.00 98.38 88 THR A C 1
ATOM 658 O O . THR A 1 88 ? 2.303 -8.534 -10.598 1.00 98.38 88 THR A O 1
ATOM 661 N N . LEU A 1 89 ? 2.193 -6.452 -9.763 1.00 98.50 89 LEU A N 1
ATOM 662 C CA . LEU A 1 89 ? 2.908 -6.702 -8.518 1.00 98.50 89 LEU A CA 1
ATOM 663 C C . LEU A 1 89 ? 1.923 -6.791 -7.359 1.00 98.50 89 LEU A C 1
ATOM 665 O O . LEU A 1 89 ? 1.197 -5.835 -7.090 1.00 98.50 89 LEU A O 1
ATOM 669 N N . TRP A 1 90 ? 1.966 -7.906 -6.640 1.00 98.00 90 TRP A N 1
ATOM 670 C CA . TRP A 1 90 ? 1.246 -8.146 -5.398 1.00 98.00 90 TRP A CA 1
ATOM 671 C C . TRP A 1 90 ? 2.179 -7.968 -4.202 1.00 98.00 90 TRP A C 1
ATOM 673 O O . TRP A 1 90 ? 3.285 -8.510 -4.159 1.00 98.00 90 TRP A O 1
ATOM 683 N N . LEU A 1 91 ? 1.708 -7.208 -3.219 1.00 98.00 91 LEU A N 1
ATOM 684 C CA . LEU A 1 91 ? 2.326 -6.996 -1.918 1.00 98.00 91 LEU A CA 1
ATOM 685 C C . LEU A 1 91 ? 1.310 -7.422 -0.855 1.00 98.00 91 LEU A C 1
ATOM 687 O O . LEU A 1 91 ? 0.378 -6.686 -0.532 1.00 98.00 91 LEU A O 1
ATOM 691 N N . GLN A 1 92 ? 1.472 -8.628 -0.324 1.00 97.38 92 GLN A N 1
ATOM 692 C CA . GLN A 1 92 ? 0.594 -9.182 0.700 1.00 97.38 92 GLN A CA 1
ATOM 693 C C . GLN A 1 92 ? 1.204 -8.933 2.084 1.00 97.38 92 GLN A C 1
ATOM 695 O O . GLN A 1 92 ? 2.237 -9.535 2.384 1.00 97.38 92 GLN A O 1
ATOM 700 N N . PRO A 1 93 ? 0.606 -8.091 2.948 1.00 97.31 93 PRO A N 1
ATOM 701 C CA . PRO A 1 93 ? 1.048 -7.965 4.335 1.00 97.31 93 PRO A CA 1
ATOM 702 C C . PRO A 1 93 ? 1.095 -9.329 5.026 1.00 97.31 93 PRO A C 1
ATOM 704 O O . PRO A 1 93 ? 0.153 -10.116 4.904 1.00 97.31 93 PRO A O 1
ATOM 707 N N . THR A 1 94 ? 2.196 -9.614 5.726 1.00 96.25 94 THR A N 1
ATOM 708 C CA . THR A 1 94 ? 2.353 -10.877 6.472 1.00 96.25 94 THR A CA 1
ATOM 709 C C . THR A 1 94 ? 1.548 -10.882 7.765 1.00 96.25 94 THR A C 1
ATOM 711 O O . THR A 1 94 ? 1.113 -11.939 8.211 1.00 96.25 94 THR A O 1
ATOM 714 N N . ASP A 1 95 ? 1.330 -9.695 8.332 1.00 94.75 95 ASP A N 1
ATOM 715 C CA . ASP A 1 95 ? 0.528 -9.471 9.526 1.00 94.75 95 ASP A CA 1
ATOM 716 C C . ASP A 1 95 ? -0.714 -8.642 9.197 1.00 94.75 95 ASP A C 1
ATOM 718 O O . ASP A 1 95 ? -0.720 -7.808 8.286 1.00 94.75 95 ASP A O 1
ATOM 722 N N . VAL A 1 96 ? -1.767 -8.839 9.992 1.00 91.81 96 VAL A N 1
ATOM 723 C CA . VAL A 1 96 ? -2.993 -8.047 9.891 1.00 91.81 96 VAL A CA 1
ATOM 724 C C . VAL A 1 96 ? -2.678 -6.580 10.188 1.00 91.81 96 VAL A C 1
ATOM 726 O O . VAL A 1 96 ? -2.134 -6.246 11.243 1.00 91.81 96 VAL A O 1
ATOM 729 N N . LEU A 1 97 ? -3.076 -5.684 9.283 1.00 94.38 97 LEU A N 1
ATOM 730 C CA . LEU A 1 97 ? -2.817 -4.253 9.417 1.00 94.38 97 LEU A CA 1
ATOM 731 C C . LEU A 1 97 ? -3.517 -3.657 10.654 1.00 94.38 97 LEU A C 1
ATOM 733 O O . LEU A 1 97 ? -4.520 -4.174 11.152 1.00 94.38 97 LEU A O 1
ATOM 737 N N . ARG A 1 98 ? -3.002 -2.542 11.174 1.00 91.75 98 ARG A N 1
ATOM 738 C CA . ARG A 1 98 ? -3.560 -1.814 12.325 1.00 91.75 98 ARG A CA 1
ATOM 739 C C . ARG A 1 98 ? -4.870 -1.132 11.932 1.00 91.75 98 ARG A C 1
ATOM 741 O O . ARG A 1 98 ? -5.042 -0.742 10.780 1.00 91.75 98 ARG A O 1
ATOM 748 N N . PHE A 1 99 ? -5.791 -0.969 12.879 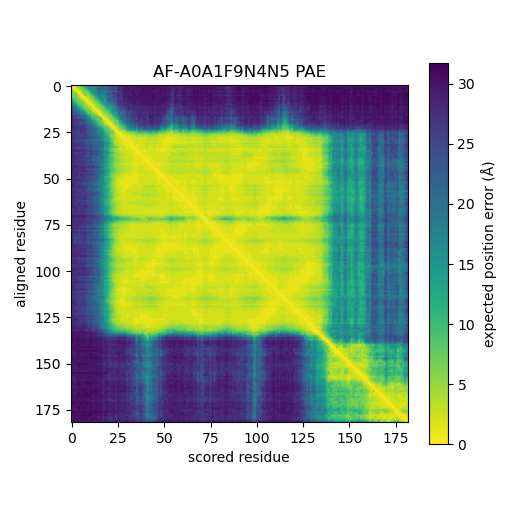1.00 85.00 99 PHE A N 1
ATOM 749 C CA . PHE A 1 99 ? -7.025 -0.211 12.651 1.00 85.00 99 PHE A CA 1
ATOM 750 C C . PHE A 1 99 ? -6.742 1.280 12.427 1.00 85.00 99 PHE A C 1
ATOM 752 O O . PHE A 1 99 ? -5.809 1.833 13.010 1.00 85.00 99 PHE A O 1
ATOM 759 N N . GLY A 1 100 ? -7.569 1.927 11.602 1.00 85.88 100 GLY A N 1
ATOM 760 C CA . GLY A 1 100 ? -7.625 3.380 11.413 1.00 85.88 100 GLY A CA 1
ATOM 761 C C . GLY A 1 100 ? -6.310 4.013 10.968 1.00 85.88 100 GLY A C 1
ATOM 762 O O . GLY A 1 100 ? -6.130 5.220 11.116 1.00 85.88 100 GLY A O 1
ATOM 763 N N . THR A 1 101 ? -5.378 3.209 10.463 1.00 93.00 101 THR A N 1
ATOM 764 C CA . THR A 1 101 ? -3.999 3.611 10.201 1.00 93.00 101 THR A CA 1
ATOM 765 C C . THR A 1 101 ? -3.848 3.949 8.727 1.00 93.00 101 THR A C 1
ATOM 767 O O . THR A 1 101 ? -4.329 3.212 7.866 1.00 93.00 101 THR A O 1
ATOM 770 N N . GLY A 1 102 ? -3.193 5.076 8.448 1.00 95.75 102 GLY A N 1
ATOM 771 C CA . GLY A 1 102 ? -2.768 5.434 7.101 1.00 95.75 102 GLY A CA 1
ATOM 772 C C . GLY A 1 102 ? -1.573 4.585 6.684 1.00 95.75 102 GLY A C 1
ATOM 773 O O . GLY A 1 102 ? -0.594 4.478 7.426 1.00 95.75 102 GLY A O 1
ATOM 774 N N . TYR A 1 103 ? -1.674 3.986 5.507 1.00 97.81 103 TYR A N 1
ATOM 775 C CA . TYR A 1 103 ? -0.641 3.188 4.882 1.00 97.81 103 TYR A CA 1
ATOM 776 C C . TYR A 1 103 ? -0.221 3.813 3.560 1.00 97.81 103 TYR A C 1
ATOM 778 O O . TYR A 1 103 ? -1.070 4.184 2.750 1.00 97.81 103 TYR A O 1
ATOM 786 N N . THR A 1 104 ? 1.086 3.883 3.336 1.00 97.88 104 THR A N 1
ATOM 787 C CA . THR A 1 104 ? 1.687 4.420 2.118 1.00 97.88 104 THR A CA 1
ATOM 788 C C . THR A 1 104 ? 2.413 3.303 1.389 1.00 97.88 104 THR A C 1
ATOM 790 O O . THR A 1 104 ? 3.299 2.648 1.935 1.00 97.88 104 THR A O 1
ATOM 793 N N . ILE A 1 105 ? 2.038 3.098 0.135 1.00 97.88 105 ILE A N 1
ATOM 794 C CA . ILE A 1 105 ? 2.744 2.252 -0.814 1.00 97.88 105 ILE A CA 1
ATOM 795 C C . ILE A 1 105 ? 3.736 3.152 -1.539 1.00 97.88 105 ILE A C 1
ATOM 797 O O . ILE A 1 105 ? 3.340 4.179 -2.089 1.00 97.88 105 ILE A O 1
ATOM 801 N N . THR A 1 106 ? 5.009 2.773 -1.555 1.00 97.44 106 THR A N 1
ATOM 802 C CA . THR A 1 106 ? 6.070 3.529 -2.224 1.00 97.44 106 THR A CA 1
ATOM 803 C C . THR A 1 106 ? 6.732 2.669 -3.279 1.00 97.44 106 THR A C 1
ATOM 805 O O . THR A 1 106 ? 7.245 1.601 -2.957 1.00 97.44 106 THR A O 1
ATOM 808 N N . LEU A 1 107 ? 6.767 3.169 -4.512 1.00 98.19 107 LEU A N 1
ATOM 809 C CA . LEU A 1 107 ? 7.630 2.692 -5.583 1.00 98.19 107 LEU A CA 1
ATOM 810 C C . LEU A 1 107 ? 8.765 3.692 -5.788 1.00 98.19 107 LEU A C 1
ATOM 812 O O . LEU A 1 107 ? 8.505 4.870 -6.021 1.00 98.19 107 LEU A O 1
ATOM 816 N N . SER A 1 108 ? 10.018 3.265 -5.682 1.00 97.88 108 SER A N 1
ATOM 817 C CA . SER A 1 108 ? 11.167 4.140 -5.893 1.00 97.88 108 SER A CA 1
ATOM 818 C C . SER A 1 108 ? 11.433 4.367 -7.378 1.00 97.88 108 SER A C 1
ATOM 820 O O . SER A 1 108 ? 11.099 3.540 -8.226 1.00 97.88 108 SER A O 1
ATOM 822 N N . ALA A 1 109 ? 12.126 5.461 -7.690 1.00 97.44 109 ALA A N 1
ATOM 823 C CA . ALA A 1 109 ? 12.781 5.594 -8.986 1.00 97.44 109 ALA A CA 1
ATOM 824 C C . ALA A 1 109 ? 13.747 4.414 -9.248 1.00 97.44 109 ALA A C 1
ATOM 826 O O . ALA A 1 109 ? 14.266 3.808 -8.303 1.00 97.44 109 ALA A O 1
ATOM 827 N N . GLY A 1 110 ? 13.993 4.114 -10.524 1.00 96.50 110 GLY A N 1
ATOM 828 C CA . GLY A 1 110 ? 14.933 3.083 -10.980 1.00 96.50 110 GLY A CA 1
ATOM 829 C C . GLY A 1 110 ? 14.357 1.670 -11.118 1.00 96.50 110 GLY A C 1
ATOM 830 O O . GLY A 1 110 ? 15.097 0.757 -11.475 1.00 96.50 110 GLY A O 1
ATOM 831 N N . ILE A 1 111 ? 13.058 1.460 -10.864 1.00 98.31 111 ILE A N 1
ATOM 832 C CA . ILE A 1 111 ? 12.383 0.226 -11.304 1.00 98.31 111 ILE A CA 1
ATOM 833 C C . ILE A 1 111 ? 12.369 0.229 -12.832 1.00 98.31 111 ILE A C 1
ATOM 835 O O . ILE A 1 111 ? 11.869 1.184 -13.433 1.00 98.31 111 ILE A O 1
ATOM 839 N N . ALA A 1 112 ? 12.921 -0.816 -13.444 1.00 97.50 112 ALA A N 1
ATOM 840 C CA . ALA A 1 112 ? 13.161 -0.871 -14.882 1.00 97.50 112 ALA A CA 1
ATOM 841 C C . ALA A 1 112 ? 12.113 -1.723 -15.604 1.00 97.50 112 ALA A C 1
ATOM 843 O O . ALA A 1 112 ? 11.730 -2.790 -15.131 1.00 97.50 112 ALA A O 1
ATOM 844 N N . ALA A 1 113 ? 11.692 -1.276 -16.781 1.00 97.25 113 ALA A N 1
ATOM 845 C CA . ALA A 1 113 ? 10.892 -2.037 -17.728 1.00 97.25 113 ALA A CA 1
ATOM 846 C C . ALA A 1 113 ? 11.784 -2.973 -18.558 1.00 97.25 113 ALA A C 1
ATOM 848 O O . ALA A 1 113 ? 12.931 -2.642 -18.867 1.00 97.25 113 ALA A O 1
ATOM 849 N N . LEU A 1 114 ? 11.243 -4.108 -19.009 1.00 95.31 114 LEU A N 1
ATOM 850 C CA . LEU A 1 114 ? 11.943 -4.995 -19.952 1.00 95.31 114 LEU A CA 1
ATOM 851 C C . LEU A 1 114 ? 12.207 -4.320 -21.310 1.00 95.31 114 LEU A C 1
ATOM 853 O O . LEU A 1 114 ? 13.134 -4.703 -22.019 1.00 95.31 114 LEU A O 1
ATOM 857 N N . SER A 1 115 ? 11.414 -3.304 -21.660 1.00 93.50 115 SER A N 1
ATOM 858 C CA . SER A 1 115 ? 11.576 -2.472 -22.858 1.00 93.50 115 SER A CA 1
ATOM 859 C C . SER A 1 115 ? 12.699 -1.430 -22.748 1.00 93.50 115 SER A C 1
ATOM 861 O O . SER A 1 115 ? 12.967 -0.723 -23.714 1.00 93.50 115 SER A O 1
ATOM 863 N N . GLY A 1 116 ? 13.367 -1.326 -21.592 1.00 94.06 116 GLY A N 1
ATOM 864 C CA . GLY A 1 116 ? 14.457 -0.375 -21.344 1.00 94.06 116 GLY A CA 1
ATOM 865 C C . GLY A 1 116 ? 14.020 0.954 -20.722 1.00 94.06 116 GLY A C 1
ATOM 866 O O . GLY A 1 116 ? 14.876 1.771 -20.386 1.00 94.06 116 GLY A O 1
ATOM 867 N N . GLY A 1 117 ? 12.713 1.173 -20.547 1.00 95.75 117 GLY A N 1
ATOM 868 C CA . GLY A 1 117 ? 12.168 2.275 -19.752 1.00 95.75 117 GLY A CA 1
ATOM 869 C C . GLY A 1 117 ? 12.412 2.110 -18.254 1.00 95.75 117 GLY A C 1
ATOM 870 O O . GLY A 1 117 ? 12.791 1.040 -17.790 1.00 95.75 117 GLY A O 1
ATOM 871 N N . GLU A 1 118 ? 12.154 3.152 -17.467 1.00 97.25 118 GLU A N 1
ATOM 872 C CA . GLU A 1 118 ? 12.213 3.076 -16.002 1.00 97.25 118 GLU A CA 1
ATOM 873 C C . GLU A 1 118 ? 11.279 4.086 -15.327 1.00 97.25 118 GLU A C 1
ATOM 875 O O . GLU A 1 118 ? 10.842 5.063 -15.947 1.00 97.25 118 GLU A O 1
ATOM 880 N N . LEU A 1 119 ? 10.991 3.865 -14.039 1.00 97.75 119 LEU A N 1
ATOM 881 C CA . LEU A 1 119 ? 10.404 4.891 -13.181 1.00 97.75 119 LEU A CA 1
ATOM 882 C C . LEU A 1 119 ? 11.451 5.977 -12.927 1.00 97.75 119 LEU A C 1
ATOM 884 O O . LEU A 1 119 ? 12.419 5.772 -12.199 1.00 97.75 119 LEU A O 1
ATOM 888 N N . THR A 1 120 ? 11.236 7.158 -13.496 1.00 96.44 120 THR A N 1
ATOM 889 C CA . THR A 1 120 ? 12.171 8.290 -13.364 1.00 96.44 120 THR A CA 1
ATOM 890 C C . THR A 1 120 ? 12.076 8.996 -12.011 1.00 96.44 120 THR A C 1
ATOM 892 O O . THR A 1 120 ? 13.036 9.614 -11.552 1.00 96.44 120 THR A O 1
ATOM 895 N N . THR A 1 121 ? 10.927 8.894 -11.347 1.00 97.06 121 THR A N 1
ATOM 896 C CA . THR A 1 121 ? 10.673 9.449 -10.016 1.00 97.06 121 THR A CA 1
ATOM 897 C C . THR A 1 121 ? 9.945 8.432 -9.160 1.00 97.06 121 THR A C 1
ATOM 899 O O . THR A 1 121 ? 9.180 7.620 -9.678 1.00 97.06 121 THR A O 1
ATOM 902 N N . SER A 1 122 ? 10.126 8.518 -7.844 1.00 97.25 122 SER A N 1
ATOM 903 C CA . SER A 1 122 ? 9.335 7.716 -6.917 1.00 97.25 122 SER A CA 1
ATOM 904 C C . SER A 1 122 ? 7.848 8.064 -7.023 1.00 97.25 122 SER A C 1
ATOM 906 O O . SER A 1 122 ? 7.488 9.236 -7.154 1.00 97.25 122 SER A O 1
ATOM 908 N N . VAL A 1 123 ? 6.994 7.049 -6.938 1.00 97.50 123 VAL A N 1
ATOM 909 C CA . VAL A 1 123 ? 5.534 7.164 -6.991 1.00 97.50 123 VAL A CA 1
ATOM 910 C C . VAL A 1 123 ? 4.955 6.569 -5.718 1.00 97.50 123 VAL A C 1
ATOM 912 O O . VAL A 1 123 ? 5.393 5.510 -5.270 1.00 97.50 123 VAL A O 1
ATOM 915 N N . THR A 1 124 ? 3.965 7.237 -5.134 1.00 97.31 124 THR A N 1
ATOM 916 C CA . THR A 1 124 ? 3.295 6.767 -3.923 1.00 97.31 124 THR A CA 1
ATOM 917 C C . THR A 1 124 ? 1.786 6.675 -4.110 1.00 97.31 124 THR A C 1
ATOM 919 O O . THR A 1 124 ? 1.194 7.403 -4.907 1.00 97.31 124 THR A O 1
ATOM 922 N N . SER A 1 125 ? 1.165 5.776 -3.352 1.00 97.12 125 SER A N 1
ATOM 923 C CA . SER A 1 125 ? -0.285 5.694 -3.181 1.00 97.12 125 SER A CA 1
ATOM 924 C C . SER A 1 125 ? -0.587 5.460 -1.711 1.00 97.12 125 SER A C 1
ATOM 926 O O . SER A 1 125 ? 0.170 4.780 -1.022 1.00 97.12 125 SER A O 1
ATOM 928 N N . GLU A 1 126 ? -1.681 6.023 -1.219 1.00 97.00 126 GLU A N 1
ATOM 929 C CA . GLU A 1 126 ? -2.039 5.958 0.195 1.00 97.00 126 GLU A CA 1
ATOM 930 C C . GLU A 1 126 ? -3.438 5.393 0.372 1.00 97.00 126 GLU A C 1
ATOM 932 O O . GLU A 1 126 ? -4.320 5.627 -0.453 1.00 97.00 126 GLU A O 1
ATOM 937 N N . PHE A 1 127 ? -3.655 4.678 1.467 1.00 95.06 127 PHE A N 1
ATOM 938 C CA . PHE A 1 127 ? -4.981 4.259 1.898 1.00 95.06 127 PHE A CA 1
ATOM 939 C C . PHE A 1 127 ? -5.057 4.212 3.419 1.00 95.06 127 PHE A C 1
ATOM 941 O O . PHE A 1 127 ? -4.043 4.155 4.107 1.00 95.06 127 PHE A O 1
ATOM 948 N N . GLN A 1 128 ? -6.266 4.211 3.959 1.00 93.25 128 GLN A N 1
ATOM 949 C CA . GLN A 1 128 ? -6.512 4.084 5.383 1.00 93.25 128 GLN A CA 1
ATOM 950 C C . GLN A 1 128 ? -7.334 2.833 5.656 1.00 93.25 128 GLN A C 1
ATOM 952 O O . GLN A 1 128 ? -8.378 2.596 5.038 1.00 93.25 128 GLN A O 1
ATOM 957 N N . THR A 1 129 ? -6.870 2.025 6.602 1.00 89.44 129 THR A N 1
ATOM 958 C CA . THR A 1 129 ? -7.630 0.863 7.060 1.00 89.44 129 THR A CA 1
ATOM 959 C C . THR A 1 129 ? -8.866 1.280 7.843 1.00 89.44 129 THR A C 1
ATOM 961 O O . THR A 1 129 ? -8.956 2.398 8.360 1.00 89.44 129 THR A O 1
ATOM 964 N N . LEU A 1 130 ? -9.825 0.361 7.967 1.00 83.75 130 LEU A N 1
ATOM 965 C CA . LEU A 1 130 ? -10.997 0.595 8.798 1.00 83.75 130 LEU A CA 1
ATOM 966 C C . LEU A 1 130 ? -10.593 0.998 10.226 1.00 83.75 130 LEU A C 1
ATOM 968 O O . LEU A 1 130 ? -9.735 0.343 10.824 1.00 83.75 130 LEU A O 1
ATOM 972 N N . PRO A 1 131 ? -11.170 2.066 10.793 1.00 79.88 131 PRO A N 1
ATOM 973 C CA . PRO A 1 131 ? -11.004 2.372 12.204 1.00 79.88 131 PRO A CA 1
ATOM 974 C C . PRO A 1 131 ? -11.789 1.362 13.053 1.00 79.88 131 PRO A C 1
ATOM 976 O O . PRO A 1 131 ? -12.699 0.689 12.561 1.00 79.88 131 PRO A O 1
ATOM 979 N N . GLN A 1 132 ? -11.445 1.255 14.339 1.00 73.25 132 GLN A N 1
ATOM 980 C CA . GLN A 1 132 ? -12.170 0.385 15.281 1.00 73.25 132 GLN A CA 1
ATOM 981 C C . GLN A 1 132 ? -13.656 0.761 15.363 1.00 73.25 132 GLN A C 1
ATOM 983 O O . GLN A 1 132 ? -14.508 -0.113 15.470 1.00 73.25 132 GLN A O 1
ATOM 988 N N . SER A 1 133 ? -13.947 2.050 15.168 1.00 65.12 133 SER A N 1
ATOM 989 C CA . SER A 1 133 ? -15.280 2.643 15.070 1.00 65.12 133 SER A CA 1
ATOM 990 C C . SER A 1 133 ? -16.152 2.133 13.912 1.00 65.12 133 SER A C 1
ATOM 992 O O . SER A 1 133 ? -17.337 2.453 13.846 1.00 65.12 133 SER A O 1
ATOM 994 N N . GLY A 1 134 ? -15.578 1.406 12.947 1.00 64.56 134 GLY A N 1
ATOM 995 C CA . GLY A 1 134 ? -16.249 1.063 11.695 1.00 64.56 134 GLY A CA 1
ATOM 996 C C . GLY A 1 134 ? -16.246 2.200 10.665 1.00 64.56 134 GLY A C 1
ATOM 997 O O . GLY A 1 134 ? -15.685 3.272 10.877 1.00 64.56 134 GLY A O 1
ATOM 998 N N . CYS A 1 135 ? -16.833 1.929 9.498 1.00 61.00 135 CYS A N 1
ATOM 999 C CA . CYS A 1 135 ? -16.483 2.611 8.250 1.00 61.00 135 CYS A CA 1
ATOM 1000 C C . CYS A 1 135 ? -17.534 3.505 7.612 1.00 61.00 135 CYS A C 1
ATOM 1002 O O . CYS A 1 135 ? -17.414 3.924 6.459 1.00 61.00 135 CYS A O 1
ATOM 1004 N N . ALA A 1 136 ? -18.573 3.816 8.363 1.00 58.69 136 ALA A N 1
ATOM 1005 C CA . ALA A 1 136 ? -19.640 4.628 7.844 1.00 58.69 136 ALA A CA 1
ATOM 1006 C C . ALA A 1 136 ? -19.319 6.114 8.044 1.00 58.69 136 ALA A C 1
ATOM 1008 O O . ALA A 1 136 ? -19.380 6.640 9.155 1.00 58.69 136 ALA A O 1
ATOM 1009 N N . LEU A 1 137 ? -19.005 6.809 6.945 1.00 45.41 137 LEU A N 1
ATOM 1010 C CA . LEU A 1 137 ? -19.071 8.267 6.912 1.00 45.41 137 LEU A CA 1
ATOM 1011 C C . LEU A 1 137 ? -20.512 8.678 7.253 1.00 45.41 137 LEU A C 1
ATOM 1013 O O . LEU A 1 137 ? -21.414 8.540 6.430 1.00 45.41 137 LEU A O 1
ATOM 1017 N N . GLY A 1 138 ? -20.728 9.151 8.481 1.00 50.84 138 GLY A N 1
ATOM 1018 C CA . GLY A 1 138 ? -22.018 9.678 8.928 1.00 50.84 138 GLY A CA 1
ATOM 1019 C C . GLY A 1 138 ? -22.978 8.687 9.590 1.00 50.84 138 GLY A C 1
ATOM 1020 O O . GLY A 1 138 ? -24.142 9.046 9.758 1.00 50.84 138 GLY A O 1
ATOM 1021 N N . LEU A 1 139 ? -22.542 7.495 10.015 1.00 48.72 139 LEU A N 1
ATOM 1022 C CA . LEU A 1 139 ? -23.344 6.706 10.960 1.00 48.72 139 LEU A CA 1
ATOM 1023 C C . LEU A 1 139 ? -22.940 7.103 12.376 1.00 48.72 139 LEU A C 1
ATOM 1025 O O . LEU A 1 139 ? -22.039 6.531 12.972 1.00 48.72 139 LEU A O 1
ATOM 1029 N N . ILE A 1 140 ? -23.619 8.136 12.868 1.00 55.31 140 ILE A N 1
ATOM 1030 C CA . ILE A 1 140 ? -23.888 8.279 14.292 1.00 55.31 140 ILE A CA 1
ATOM 1031 C C . ILE A 1 140 ? -24.762 7.059 14.602 1.00 55.31 140 ILE A C 1
ATOM 1033 O O . ILE A 1 140 ? -25.919 7.034 14.174 1.00 55.31 140 ILE A O 1
ATOM 1037 N N . CYS A 1 141 ? -24.235 6.007 15.222 1.00 54.50 141 CYS A N 1
ATOM 1038 C CA . CYS A 1 141 ? -25.120 4.980 15.759 1.00 54.50 141 CYS A CA 1
ATOM 1039 C C . CYS A 1 141 ? -26.070 5.679 16.748 1.00 54.50 141 CYS A C 1
ATOM 1041 O O . CYS A 1 141 ? -25.669 6.585 17.487 1.00 54.50 141 CYS A O 1
ATOM 1043 N N . ARG A 1 142 ? -27.363 5.359 16.683 1.00 55.19 142 ARG A N 1
ATOM 1044 C CA . ARG A 1 142 ? -28.368 5.973 17.567 1.00 55.19 142 ARG A CA 1
ATOM 1045 C C . ARG A 1 142 ? -28.824 4.991 18.635 1.00 55.19 142 ARG A C 1
ATOM 1047 O O . ARG A 1 142 ? -29.300 5.423 19.684 1.00 55.19 142 ARG A O 1
ATOM 1054 N N . VAL A 1 143 ? -28.710 3.697 18.341 1.00 54.50 143 VAL A N 1
ATOM 1055 C CA . VAL A 1 143 ? -29.036 2.576 19.224 1.00 54.50 143 VAL A CA 1
ATOM 1056 C C . VAL A 1 143 ? -28.059 1.422 18.989 1.00 54.50 143 VAL A C 1
ATOM 1058 O O . VAL A 1 143 ? -27.515 1.281 17.897 1.00 54.50 143 VAL A O 1
ATOM 1061 N N . ASP A 1 144 ? -27.882 0.550 19.980 1.00 57.94 144 ASP A N 1
ATOM 1062 C CA . ASP A 1 144 ? -26.944 -0.587 19.906 1.00 57.94 144 ASP A CA 1
ATOM 1063 C C . ASP A 1 144 ? -27.265 -1.587 18.788 1.00 57.94 144 ASP A C 1
ATOM 1065 O O . ASP A 1 144 ? -26.375 -2.239 18.251 1.00 57.94 144 ASP A O 1
ATOM 1069 N N . ALA A 1 145 ? -28.531 -1.662 18.365 1.00 60.50 145 ALA A N 1
ATOM 1070 C CA . ALA A 1 145 ? -28.943 -2.491 17.234 1.00 60.50 145 ALA A CA 1
ATOM 1071 C C . ALA A 1 145 ? -28.273 -2.083 15.907 1.00 60.50 145 ALA A C 1
ATOM 1073 O O . ALA A 1 145 ? -28.190 -2.901 14.995 1.00 60.50 145 ALA A O 1
ATOM 1074 N N . ASP A 1 146 ? -27.781 -0.843 15.805 1.00 59.72 146 ASP A N 1
ATOM 1075 C CA . ASP A 1 146 ? -27.026 -0.365 14.643 1.00 59.72 146 ASP A CA 1
ATOM 1076 C C . ASP A 1 146 ? -25.600 -0.949 14.605 1.00 59.72 146 ASP A C 1
ATOM 1078 O O . ASP A 1 146 ? -24.946 -0.919 13.561 1.00 59.72 146 ASP A O 1
ATOM 1082 N N . CYS A 1 147 ? -25.117 -1.466 15.738 1.00 63.66 147 CYS A N 1
ATOM 1083 C CA . CYS A 1 147 ? -23.739 -1.889 15.950 1.00 63.66 147 CYS A CA 1
ATOM 1084 C C . CYS A 1 147 ? -23.580 -3.405 16.168 1.00 63.66 147 CYS A C 1
ATOM 1086 O O . CYS A 1 147 ? -22.441 -3.862 16.155 1.00 63.66 147 CYS A O 1
ATOM 1088 N N . ASP A 1 148 ? -24.665 -4.179 16.323 1.00 61.84 148 ASP A N 1
ATOM 1089 C CA . ASP A 1 148 ? -24.662 -5.610 16.695 1.00 61.84 148 ASP A CA 1
ATOM 1090 C C . ASP A 1 148 ? -23.562 -6.427 15.971 1.00 61.84 148 ASP A C 1
ATOM 1092 O O . ASP A 1 148 ? -23.572 -6.504 14.734 1.00 61.84 148 ASP A O 1
ATOM 1096 N N . PRO A 1 149 ? -22.584 -7.013 16.702 1.00 62.00 149 PRO A N 1
ATOM 1097 C CA . PRO A 1 149 ? -22.543 -7.257 18.161 1.00 62.00 149 PRO A CA 1
ATOM 1098 C C . PRO A 1 149 ? -21.856 -6.181 19.026 1.00 62.00 149 PRO A C 1
ATOM 1100 O O . PRO A 1 149 ? -21.543 -6.436 20.185 1.00 62.00 149 PRO A O 1
ATOM 1103 N N . ARG A 1 150 ? -21.565 -5.002 18.477 1.00 71.06 150 ARG A N 1
ATOM 1104 C CA . ARG A 1 150 ? -20.806 -3.908 19.112 1.00 71.06 150 ARG A CA 1
ATOM 1105 C C . ARG A 1 150 ? -21.706 -2.930 19.878 1.00 71.06 150 ARG A C 1
ATOM 1107 O O . ARG A 1 150 ? -22.922 -2.923 19.701 1.00 71.06 150 ARG A O 1
ATOM 1114 N N . ILE A 1 151 ? -21.092 -2.072 20.694 1.00 67.00 151 ILE A N 1
ATOM 1115 C CA . ILE A 1 151 ? -21.762 -1.052 21.518 1.00 67.00 151 ILE A CA 1
ATOM 1116 C C . ILE A 1 151 ? -21.807 0.275 20.765 1.00 67.00 151 ILE A C 1
ATOM 1118 O O . ILE A 1 151 ? -20.806 0.685 20.176 1.00 67.00 151 ILE A O 1
ATOM 1122 N N . CYS A 1 152 ? -22.937 0.977 20.813 1.00 65.50 152 CYS A N 1
ATOM 1123 C CA . CYS A 1 152 ? -23.022 2.338 20.311 1.00 65.50 152 CYS A CA 1
ATOM 1124 C C . CYS A 1 152 ? -22.593 3.355 21.383 1.00 65.50 152 CYS A C 1
ATOM 1126 O O . CYS A 1 152 ? -23.336 3.614 22.328 1.00 65.50 152 CYS A O 1
ATOM 1128 N N . SER A 1 153 ? -21.414 3.970 21.235 1.00 65.31 153 SER A N 1
ATOM 1129 C CA . SER A 1 153 ? -20.954 4.999 22.179 1.00 65.31 153 SER A CA 1
ATOM 1130 C C . SER A 1 153 ? -21.810 6.267 22.101 1.00 65.31 153 SER A C 1
ATOM 1132 O O . SER A 1 153 ? -22.427 6.560 21.073 1.00 65.31 153 SER A O 1
ATOM 1134 N N . VAL A 1 154 ? -21.798 7.103 23.148 1.00 57.66 154 VAL A N 1
ATOM 1135 C CA . VAL A 1 154 ? -22.571 8.368 23.167 1.00 57.66 154 VAL A CA 1
ATOM 1136 C C . VAL A 1 154 ? -22.136 9.367 22.089 1.00 57.66 154 VAL A C 1
ATOM 1138 O O . VAL A 1 154 ? -22.865 10.309 21.779 1.00 57.66 154 VAL A O 1
ATOM 1141 N N . THR A 1 155 ? -20.950 9.167 21.507 1.00 57.12 155 THR A N 1
ATOM 1142 C CA . THR A 1 155 ? -20.450 9.951 20.367 1.00 57.12 155 THR A CA 1
ATOM 1143 C C . THR A 1 155 ? -20.978 9.448 19.021 1.00 57.12 155 THR A C 1
ATOM 1145 O O . THR A 1 155 ? -20.685 10.043 17.983 1.00 57.12 155 THR A O 1
ATOM 1148 N N . GLY A 1 156 ? -21.798 8.393 19.034 1.00 60.25 156 GLY A N 1
ATOM 1149 C CA . GLY A 1 156 ? -22.395 7.791 17.852 1.00 60.25 156 GLY A CA 1
ATOM 1150 C C . GLY A 1 156 ? -21.456 6.854 17.116 1.00 60.25 156 GLY A C 1
ATOM 1151 O O . GLY A 1 156 ? -21.552 6.726 15.902 1.00 60.25 156 GLY A O 1
ATOM 1152 N N . VAL A 1 157 ? -20.527 6.221 17.823 1.00 65.38 157 VAL A N 1
ATOM 1153 C CA . VAL A 1 157 ? -19.502 5.371 17.225 1.00 65.38 157 VAL A CA 1
ATOM 1154 C C . VAL A 1 157 ? -19.644 3.942 17.740 1.00 65.38 157 VAL A C 1
ATOM 1156 O O . VAL A 1 157 ? -19.692 3.734 18.948 1.00 65.38 157 VAL A O 1
ATOM 1159 N N . CYS A 1 158 ? -19.662 2.958 16.836 1.00 66.06 158 CYS A N 1
ATOM 1160 C CA . CYS A 1 158 ? -19.681 1.549 17.222 1.00 66.06 158 CYS A CA 1
ATOM 1161 C C . CYS A 1 158 ? -18.309 1.119 17.765 1.00 66.06 158 CYS A C 1
ATOM 1163 O O . CYS A 1 158 ? -17.341 1.086 17.007 1.00 66.06 158 CYS A O 1
ATOM 1165 N N . VAL A 1 159 ? -18.221 0.754 19.041 1.00 67.12 159 VAL A N 1
ATOM 1166 C CA . VAL A 1 159 ? -16.998 0.269 19.703 1.00 67.12 159 VAL A CA 1
ATOM 1167 C C . VAL A 1 159 ? -17.145 -1.205 20.081 1.00 67.12 159 VAL A C 1
ATOM 1169 O O . VAL A 1 159 ? -18.232 -1.647 20.445 1.00 67.12 159 VAL A O 1
ATOM 1172 N N . GLU A 1 160 ? -16.073 -1.993 19.952 1.00 65.75 160 GLU A N 1
ATOM 1173 C CA . GLU A 1 160 ? -16.115 -3.429 20.297 1.00 65.75 160 GLU A CA 1
ATOM 1174 C C . GLU A 1 160 ? -16.189 -3.660 21.811 1.00 65.75 160 GLU A C 1
ATOM 1176 O O . GLU A 1 160 ? -16.800 -4.628 22.249 1.00 65.75 160 GLU A O 1
ATOM 1181 N N . GLU A 1 161 ? -15.615 -2.742 22.588 1.00 69.19 161 GLU A N 1
ATOM 1182 C CA . GLU A 1 161 ? -15.482 -2.775 24.044 1.00 69.19 161 GLU A CA 1
ATOM 1183 C C . GLU A 1 161 ? -15.632 -1.336 24.560 1.00 69.19 161 GLU A C 1
ATOM 1185 O O . GLU A 1 161 ? -15.175 -0.394 23.901 1.00 69.19 161 GLU A O 1
ATOM 1190 N N . CYS A 1 162 ? -16.277 -1.133 25.712 1.00 69.12 162 CYS A N 1
ATOM 1191 C CA . CYS A 1 162 ? -16.275 0.190 26.344 1.00 69.12 162 CYS A CA 1
ATOM 1192 C C . CYS A 1 162 ? -14.894 0.448 26.974 1.00 69.12 162 CYS A C 1
ATOM 1194 O O . CYS A 1 162 ? -14.328 -0.443 27.603 1.00 69.12 162 CYS A O 1
ATOM 1196 N N . ALA A 1 163 ? -14.342 1.655 26.832 1.00 70.19 163 ALA A N 1
ATOM 1197 C CA . ALA A 1 163 ? -13.036 2.019 27.397 1.00 70.19 163 ALA A CA 1
ATOM 1198 C C . ALA A 1 163 ? -13.157 3.090 28.490 1.00 70.19 163 ALA A C 1
ATOM 1200 O O . ALA A 1 163 ? -12.369 3.123 29.440 1.00 70.19 163 ALA A O 1
ATOM 1201 N N . VAL A 1 164 ? -14.154 3.968 28.372 1.00 68.75 164 VAL A N 1
ATOM 1202 C CA . VAL A 1 164 ? -14.459 5.030 29.334 1.00 68.75 164 VAL A CA 1
ATOM 1203 C C . VAL A 1 164 ? -15.951 5.037 29.683 1.00 68.75 164 VAL A C 1
ATOM 1205 O O . VAL A 1 164 ? -16.772 4.545 28.914 1.00 68.75 164 VAL A O 1
ATOM 1208 N N . PRO A 1 165 ? -16.360 5.611 30.832 1.00 65.19 165 PRO A N 1
ATOM 1209 C CA . PRO A 1 165 ? -17.778 5.712 31.200 1.00 65.19 165 PRO A CA 1
ATOM 1210 C C . PRO A 1 165 ? -18.630 6.458 30.164 1.00 65.19 165 PRO A C 1
ATOM 1212 O O . PRO A 1 165 ? -19.830 6.233 30.070 1.00 65.19 165 PRO A O 1
ATOM 1215 N N . GLU A 1 166 ? -17.999 7.336 29.386 1.00 66.94 166 GLU A N 1
ATOM 1216 C CA . GLU A 1 166 ? -18.614 8.092 28.294 1.00 66.94 166 GLU A CA 1
ATOM 1217 C C . GLU A 1 166 ? -18.991 7.196 27.106 1.00 66.94 166 GLU A C 1
ATOM 1219 O O . GLU A 1 166 ? -19.803 7.592 26.283 1.00 66.94 166 GLU A O 1
ATOM 1224 N N . ASP A 1 167 ? -18.473 5.971 27.025 1.00 64.75 167 ASP A N 1
ATOM 1225 C CA . ASP A 1 167 ? -18.876 5.009 25.998 1.00 64.75 167 ASP A CA 1
ATOM 1226 C C . ASP A 1 167 ? -20.215 4.333 26.321 1.00 64.75 167 ASP A C 1
ATOM 1228 O O . ASP A 1 167 ? -20.781 3.670 25.454 1.00 64.75 167 ASP A O 1
ATOM 1232 N N . CYS A 1 168 ? -20.734 4.507 27.542 1.00 69.50 168 CYS A N 1
ATOM 1233 C CA . CYS A 1 168 ? -21.942 3.843 28.011 1.00 69.50 168 CYS A CA 1
ATOM 1234 C C . CYS A 1 168 ? -23.171 4.765 28.045 1.00 69.50 168 CYS A C 1
ATOM 1236 O O . CYS A 1 168 ? -23.052 5.979 28.250 1.00 69.50 168 CYS A O 1
ATOM 1238 N N . PRO A 1 169 ? -24.383 4.200 27.885 1.00 67.75 169 PRO A N 1
ATOM 1239 C CA . PRO A 1 169 ? -25.627 4.937 28.045 1.00 67.75 169 PRO A CA 1
ATOM 1240 C C . PRO A 1 169 ? -25.727 5.645 29.409 1.00 67.75 169 PRO A C 1
ATOM 1242 O O . PRO A 1 169 ? -25.179 5.167 30.407 1.00 67.75 169 PRO A O 1
ATOM 1245 N N . PRO A 1 170 ? -26.485 6.754 29.508 1.00 75.62 170 PRO A N 1
ATOM 1246 C CA . PRO A 1 170 ? -26.735 7.411 30.786 1.00 75.62 170 PRO A CA 1
ATOM 1247 C C . PRO A 1 170 ? -27.309 6.438 31.827 1.00 75.62 170 PRO A C 1
ATOM 1249 O O . PRO A 1 170 ? -28.350 5.827 31.595 1.00 75.62 170 PRO A O 1
ATOM 1252 N N . GLY A 1 171 ? -26.654 6.336 32.987 1.00 77.50 171 GLY A N 1
ATOM 1253 C CA . GLY A 1 171 ? -27.026 5.397 34.057 1.00 77.50 171 GLY A CA 1
ATOM 1254 C C . GLY A 1 171 ? -26.249 4.078 34.041 1.00 77.50 171 GLY A C 1
ATOM 1255 O O . GLY A 1 171 ? -26.475 3.238 34.907 1.00 77.50 171 GLY A O 1
ATOM 1256 N N . GLN A 1 172 ? -25.323 3.906 33.099 1.00 82.19 172 GLN A N 1
ATOM 1257 C CA . GLN A 1 172 ? -24.408 2.774 33.059 1.00 82.19 172 GLN A CA 1
ATOM 1258 C C . GLN A 1 172 ? -22.962 3.229 33.240 1.00 82.19 172 GLN A C 1
ATOM 1260 O O . GLN A 1 172 ? -22.599 4.372 32.953 1.00 82.19 172 GLN A O 1
ATOM 1265 N N . VAL A 1 173 ? -22.133 2.321 33.740 1.00 82.50 173 VAL A N 1
ATOM 1266 C CA . VAL A 1 173 ? -20.687 2.493 33.867 1.00 82.50 173 VAL A CA 1
ATOM 1267 C C . VAL A 1 173 ? -19.979 1.426 33.053 1.00 82.50 173 VAL A C 1
ATOM 1269 O O . VAL A 1 173 ? -20.444 0.292 32.947 1.00 82.50 173 VAL A O 1
ATOM 1272 N N . CYS A 1 174 ? -18.836 1.790 32.484 1.00 77.88 174 CYS A N 1
ATOM 1273 C CA . CYS A 1 174 ? -17.981 0.819 31.828 1.00 77.88 174 CYS A CA 1
ATOM 1274 C C . CYS A 1 174 ? -17.266 -0.034 32.886 1.00 77.88 174 CYS A C 1
ATOM 1276 O O . CYS A 1 174 ? -16.499 0.494 33.698 1.00 77.88 174 CYS A O 1
ATOM 1278 N N . LEU A 1 175 ? -17.529 -1.341 32.895 1.00 78.56 175 LEU A N 1
ATOM 1279 C CA . LEU A 1 175 ? -16.910 -2.296 33.805 1.00 78.56 175 LEU A CA 1
ATOM 1280 C C . LEU A 1 175 ? -16.467 -3.531 33.023 1.00 78.56 175 LEU A C 1
ATOM 1282 O O . LEU A 1 175 ? -17.300 -4.265 32.494 1.00 78.56 175 LEU A O 1
ATOM 1286 N N . SER A 1 176 ? -15.155 -3.792 33.002 1.00 72.19 176 SER A N 1
ATOM 1287 C CA . SER A 1 176 ? -14.570 -4.950 32.301 1.00 72.19 176 SER A CA 1
ATOM 1288 C C . SER A 1 176 ? -15.085 -5.070 30.864 1.00 72.19 176 SER A C 1
ATOM 1290 O O . SER A 1 176 ? -15.674 -6.083 30.497 1.00 72.19 176 SER A O 1
ATOM 1292 N N . ASP A 1 177 ? -14.916 -3.987 30.101 1.00 69.75 177 ASP A N 1
ATOM 1293 C CA . ASP A 1 177 ? -15.200 -3.915 28.664 1.00 69.75 177 ASP A CA 1
ATOM 1294 C C . ASP A 1 177 ? -16.695 -3.996 28.285 1.00 69.75 177 ASP A C 1
ATOM 1296 O O . ASP A 1 177 ? -17.046 -3.986 27.105 1.00 69.75 177 ASP A O 1
ATOM 1300 N N . ALA A 1 178 ? -17.594 -3.984 29.280 1.00 68.75 178 ALA A N 1
ATOM 1301 C CA . ALA A 1 178 ? -19.044 -3.967 29.102 1.00 68.75 178 ALA A CA 1
ATOM 1302 C C . ALA A 1 178 ? -19.723 -2.814 29.860 1.00 68.75 178 ALA A C 1
ATOM 1304 O O . ALA A 1 178 ? -19.333 -2.452 30.973 1.00 68.75 178 ALA A O 1
ATOM 1305 N N . CYS A 1 179 ? -20.793 -2.266 29.281 1.00 74.00 179 CYS A N 1
ATOM 1306 C CA . CYS A 1 179 ? -21.661 -1.326 29.982 1.00 74.00 179 CYS A CA 1
ATOM 1307 C C . CYS A 1 179 ? -22.573 -2.082 30.950 1.00 74.00 179 CYS A C 1
ATOM 1309 O O . CYS A 1 179 ? -23.353 -2.948 30.548 1.00 74.00 179 CYS A O 1
ATOM 1311 N N . VAL A 1 180 ? -22.458 -1.760 32.236 1.00 80.19 180 VAL A N 1
ATOM 1312 C CA . VAL A 1 180 ? -23.271 -2.337 33.313 1.00 80.19 180 VAL A CA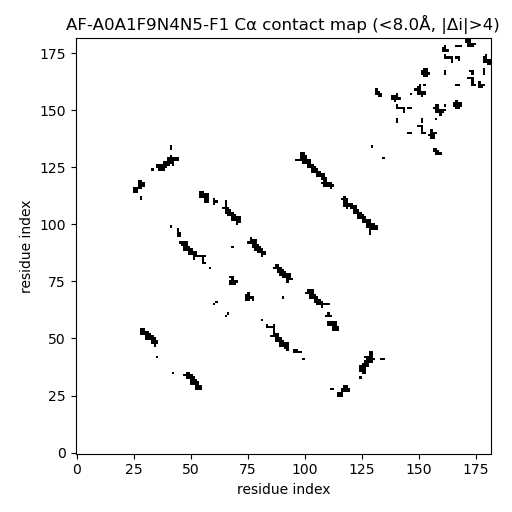 1
ATOM 1313 C C . VAL A 1 180 ? -24.032 -1.232 34.032 1.00 80.19 180 VAL A C 1
ATOM 1315 O O . VAL A 1 180 ? -23.569 -0.095 34.082 1.00 80.19 180 VAL A O 1
ATOM 1318 N N . ASP A 1 181 ? -25.191 -1.555 34.601 1.00 82.75 181 ASP A N 1
ATOM 1319 C CA . ASP A 1 181 ? -25.962 -0.592 35.392 1.00 82.75 181 ASP A CA 1
ATOM 1320 C C . ASP A 1 181 ? -25.131 -0.101 36.591 1.00 82.75 181 ASP A C 1
ATOM 1322 O O . ASP A 1 181 ? -24.586 -0.910 37.352 1.00 82.75 181 ASP A O 1
ATOM 1326 N N . GLY A 1 182 ? -24.991 1.226 36.699 1.00 69.25 182 GLY A N 1
ATOM 1327 C CA . GLY A 1 182 ? -24.120 1.919 37.657 1.00 69.25 182 GLY A CA 1
ATOM 1328 C C . GLY A 1 182 ? -24.841 2.521 38.853 1.00 69.25 182 GLY A C 1
ATOM 1329 O O . GLY A 1 182 ? -26.030 2.889 38.725 1.00 69.25 182 GLY A O 1
#

Nearest PDB structures (foldseek):
  8q00-assembly1_A  TM=8.036E-01  e=4.757E-06  Burkholderia pseudomallei
  8q00-assembly2_C  TM=7.507E-01  e=7.355E-05  Burkholderia pseudomallei
  8pz3-assembly1_B  TM=8.044E-01  e=2.580E-04  Burkholderia pseudomallei
  4zjg-assembly1_A  TM=7.718E-01  e=2.732E-04  Escherichia coli K-12
  8pz3-assembly1_A  TM=8.004E-01  e=1.074E-03  Burkholderia pseudomallei

Mean predicted aligned error: 14.29 Å

Foldseek 3Di:
DDDDDDDDPPDDDPPPPCPDPPPLDADAKDWDDWPPFFAAEAAFQQDKIKTAIPAAFDVVLPDCVFWFKALPPRTFQFDWDADRVRNMIITGGPDRHDAFTKMKIKGAWPGAHPSGHTRNGMDMGIYTHHHQQGDDPPQLPPACVVQVVFQRFPSSTTHNFDDAQNGEDPQWGRDPRDTDGD

Solvent-accessible surface area (backbone atoms only — not comparable to full-atom values): 10440 Å² total; per-residue (Å²): 136,84,88,84,85,86,77,83,79,81,76,80,72,79,80,75,74,85,77,67,85,82,74,80,78,65,58,71,42,47,76,74,48,56,38,70,43,72,72,35,65,52,35,64,46,79,52,62,35,36,36,24,40,68,52,44,57,42,67,86,45,67,37,75,88,30,46,41,42,23,60,70,92,48,78,49,65,56,50,77,50,75,40,72,92,70,21,32,42,38,39,35,52,76,60,76,50,62,62,53,36,54,33,39,39,39,36,37,48,67,36,32,27,71,78,71,15,31,22,87,55,62,48,74,43,36,33,23,23,30,34,75,52,53,71,60,91,82,56,59,34,87,46,43,83,77,30,70,97,24,43,35,19,74,86,12,35,28,31,85,50,39,87,44,49,68,38,25,61,95,65,28,32,47,52,94,48,34,69,39,88,98

Secondary structure (DSSP, 8-state):
--------------------------PPP-EEEEESPTTEEEE-TT--EEEEESS-B-GGG--TTTEEEESSSSEEPEEEEEETTTTEEEEEESSPPPTT-EEEEEE-TTPBBTTS-B--S-EEEEEEEPPTT-S-TT----SGGGTTTSEE-TTS-EESS--SGGGS-TTEEEETTEEEE-